Protein AF-A0A8S0RJW2-F1 (afdb_monomer_lite)

Sequence (276 aa):
MPNLAVLDLSNNPLIRSILQNFGSSPALETLNMSYNKLEGPIPDNGILITINPNDLVGNAGLCGGILPPCSQRIIHTARKRKLPINHIVVGFLVRISESNLIDFGGTGIQYKTENRRPHNVVAVKKLRRSETNIETGDDLSAEVELLGKLRHRNIVRLFDYLNNDVMMAYEYMPNENLGAALHGKEAGKRLVDWVSRYNIAFGVEQGLAYLHHDCHPPVIHRDVMSNNILLDSDFEARIADFGLARTMLHKNETVNGGWIIWIHSTGLVSFAPVRL

Organism: NCBI:txid158383

Foldseek 3Di:
DDLAQEEEQAPDQDEEADDLCNQARPSHNYAANEQYQYADEQHCDHCSLVHDVNSHHNHVRYAYRVHHHDDDDDDDDDDDDDDDDQDQFPVFSWGDDPVQWDDQDPQATWGWTATVVPGAIKIKGQGDDDPPDPPPLVLLVQLCVVLVPDDDPQAWHWDGADSVRSMTITHDFPQAFQCCCCPNPCVCPNCVDPVLVVQQVVSVVVQQCCQAPVDVQRKAQLDDDRNQWGAHPVRHTHGHDSSVMDGDPDPPDDDPRGFDFDDDPPRDTDTDDDDD

InterPro domains:
  IPR000719 Protein kinase domain [PF00069] (102-253)
  IPR000719 Protein kinase domain [PS50011] (96-276)
  IPR001611 Leucine-rich repeat [PF00560] (3-23)
  IPR001611 Leucine-rich repeat [PF00560] (28-44)
  IPR011009 Protein kinase-like domain superfamily [SSF56112] (95-254)
  IPR032675 Leucine-rich repeat domain superfamily [G3DSA:3.80.10.10] (1-76)
  IPR051420 Ser/Thr Protein Kinases with Diverse Regulatory Roles [PTHR48005] (2-251)

Radius of gyration: 23.51 Å; chains: 1; bounding box: 43×58×63 Å

Structure (mmCIF, N/CA/C/O backbone):
data_AF-A0A8S0RJW2-F1
#
_entry.id   AF-A0A8S0RJW2-F1
#
loop_
_atom_site.group_PDB
_atom_site.id
_atom_site.type_symbol
_atom_site.label_atom_id
_atom_site.label_alt_id
_atom_site.label_comp_id
_atom_site.label_asym_id
_atom_site.label_entity_id
_atom_site.label_seq_id
_atom_site.pdbx_PDB_ins_code
_atom_site.Cartn_x
_atom_site.Cartn_y
_atom_site.Cartn_z
_atom_site.occupancy
_atom_site.B_iso_or_equiv
_atom_site.auth_seq_id
_atom_site.auth_comp_id
_atom_site.auth_asym_id
_atom_site.auth_atom_id
_atom_site.pdbx_PDB_model_num
ATOM 1 N N . MET A 1 1 ? 20.599 -15.559 -27.049 1.00 44.12 1 MET A N 1
ATOM 2 C CA . MET A 1 1 ? 19.421 -14.814 -27.550 1.00 44.12 1 MET A CA 1
ATOM 3 C C . MET A 1 1 ? 19.792 -14.267 -28.920 1.00 44.12 1 MET A C 1
ATOM 5 O O . MET A 1 1 ? 20.968 -13.966 -29.084 1.00 44.12 1 MET A O 1
ATOM 9 N N . PRO A 1 2 ? 18.888 -14.230 -29.913 1.00 49.69 2 PRO A N 1
ATOM 10 C CA . PRO A 1 2 ? 19.238 -13.723 -31.238 1.00 49.69 2 PRO A CA 1
ATOM 11 C C . PRO A 1 2 ? 19.672 -12.257 -31.117 1.00 49.69 2 PRO A C 1
ATOM 13 O O . PRO A 1 2 ? 19.001 -11.465 -30.459 1.00 49.69 2 PRO A O 1
ATOM 16 N N . ASN A 1 3 ? 20.822 -11.927 -31.702 1.00 63.53 3 ASN A N 1
ATOM 17 C CA . ASN A 1 3 ? 21.353 -10.569 -31.739 1.00 63.53 3 ASN A CA 1
ATOM 18 C C . ASN A 1 3 ? 20.497 -9.751 -32.706 1.00 63.53 3 ASN A C 1
ATOM 20 O O . ASN A 1 3 ? 20.632 -9.884 -33.921 1.00 63.53 3 ASN A O 1
ATOM 24 N N . LEU A 1 4 ? 19.569 -8.963 -32.169 1.00 70.69 4 LEU A N 1
ATOM 25 C CA . LEU A 1 4 ? 18.719 -8.100 -32.975 1.00 70.69 4 LEU A CA 1
ATOM 26 C C . LEU A 1 4 ? 19.480 -6.809 -33.297 1.00 70.69 4 LEU A C 1
ATOM 28 O O . LEU A 1 4 ? 19.667 -5.973 -32.416 1.00 70.69 4 LEU A O 1
ATOM 32 N N . ALA A 1 5 ? 19.915 -6.675 -34.550 1.00 84.00 5 ALA A N 1
ATOM 33 C CA . ALA A 1 5 ? 20.632 -5.496 -35.039 1.00 84.00 5 ALA A CA 1
ATOM 34 C C . ALA A 1 5 ? 19.712 -4.368 -35.518 1.00 84.00 5 ALA A C 1
ATOM 36 O O . ALA A 1 5 ? 20.097 -3.201 -35.508 1.00 84.00 5 ALA A O 1
ATOM 37 N N . VAL A 1 6 ? 18.480 -4.703 -35.898 1.00 87.25 6 VAL A N 1
ATOM 38 C CA . VAL A 1 6 ? 17.502 -3.758 -36.440 1.00 87.25 6 VAL A CA 1
ATOM 39 C C . VAL A 1 6 ? 16.202 -3.892 -35.667 1.00 87.25 6 VAL A C 1
ATOM 41 O O . VAL A 1 6 ? 15.642 -4.987 -35.588 1.00 87.25 6 VAL A O 1
ATOM 44 N N . LEU A 1 7 ? 15.717 -2.783 -35.113 1.00 88.38 7 LEU A N 1
ATOM 45 C CA . LEU A 1 7 ? 14.437 -2.718 -34.419 1.00 88.38 7 LEU A CA 1
ATOM 46 C C . LEU A 1 7 ? 13.613 -1.536 -34.933 1.00 88.38 7 LEU A C 1
ATOM 48 O O . LEU A 1 7 ? 13.895 -0.381 -34.625 1.00 88.38 7 LEU A O 1
ATOM 52 N N . ASP A 1 8 ? 12.566 -1.834 -35.695 1.00 89.94 8 ASP A N 1
ATOM 53 C CA . ASP A 1 8 ? 11.602 -0.839 -36.160 1.00 89.94 8 ASP A CA 1
ATOM 54 C C . ASP A 1 8 ? 10.301 -0.961 -35.357 1.00 89.94 8 ASP A C 1
ATOM 56 O O . ASP A 1 8 ? 9.622 -1.988 -35.381 1.00 89.94 8 ASP A O 1
ATOM 60 N N . LEU A 1 9 ? 9.990 0.093 -34.610 1.00 91.25 9 LEU A N 1
ATOM 61 C CA . LEU A 1 9 ? 8.782 0.277 -33.811 1.00 91.25 9 LEU A CA 1
ATOM 62 C C . LEU A 1 9 ? 7.935 1.441 -34.327 1.00 91.25 9 LEU A C 1
ATOM 64 O O . LEU A 1 9 ? 7.040 1.919 -33.620 1.00 91.25 9 LEU A O 1
ATOM 68 N N . SER A 1 10 ? 8.203 1.925 -35.536 1.00 94.38 10 SER A N 1
ATOM 69 C CA . SER A 1 10 ? 7.470 3.047 -36.102 1.00 94.38 10 SER A CA 1
ATOM 70 C C . SER A 1 10 ? 5.979 2.737 -36.270 1.00 94.38 10 SER A C 1
ATOM 72 O O . SER A 1 10 ? 5.585 1.586 -36.455 1.00 94.38 10 SER A O 1
ATOM 74 N N . ASN A 1 11 ? 5.133 3.769 -36.210 1.00 94.00 11 ASN A N 1
ATOM 75 C CA . ASN A 1 11 ? 3.684 3.667 -36.453 1.00 94.00 11 ASN A CA 1
ATOM 76 C C . ASN A 1 11 ? 2.942 2.708 -35.509 1.00 94.00 11 ASN A C 1
ATOM 78 O O . ASN A 1 11 ? 1.975 2.049 -35.898 1.00 94.00 11 ASN A O 1
ATOM 82 N N . ASN A 1 12 ? 3.375 2.641 -34.254 1.00 88.69 12 ASN A N 1
ATOM 83 C CA . ASN A 1 12 ? 2.706 1.862 -33.223 1.00 88.69 12 ASN A CA 1
ATOM 84 C C . ASN A 1 12 ? 1.967 2.782 -32.228 1.00 88.69 12 ASN A C 1
ATOM 86 O O . ASN A 1 12 ? 2.195 3.991 -32.168 1.00 88.69 12 ASN A O 1
ATOM 90 N N . PRO A 1 13 ? 1.039 2.247 -31.417 1.00 88.88 13 PRO A N 1
ATOM 91 C CA . PRO A 1 13 ? 0.376 3.016 -30.370 1.00 88.88 13 PRO A CA 1
ATOM 92 C C . PRO A 1 13 ? 1.209 3.066 -29.073 1.00 88.88 13 PRO A C 1
ATOM 94 O O . PRO A 1 13 ? 0.631 3.048 -27.985 1.00 88.88 13 PRO A O 1
ATOM 97 N N . LEU A 1 14 ? 2.549 3.089 -29.150 1.00 86.75 14 LEU A N 1
ATOM 98 C CA . LEU A 1 14 ? 3.395 3.099 -27.952 1.00 86.75 14 LEU A CA 1
ATOM 99 C C . LEU A 1 14 ? 3.220 4.418 -27.199 1.00 86.75 14 LEU A C 1
ATOM 101 O O . LEU A 1 14 ? 3.275 5.493 -27.787 1.00 86.75 14 LEU A O 1
ATOM 105 N N . ILE A 1 15 ? 3.003 4.320 -25.893 1.00 84.06 15 ILE A N 1
ATOM 106 C CA . ILE A 1 15 ? 2.729 5.441 -24.988 1.00 84.06 15 ILE A CA 1
ATOM 107 C C . ILE A 1 15 ? 3.781 5.494 -23.879 1.00 84.06 15 ILE A C 1
ATOM 109 O O . ILE A 1 15 ? 4.449 4.495 -23.616 1.00 84.06 15 ILE A O 1
ATOM 113 N N . ARG A 1 16 ? 3.822 6.618 -23.150 1.00 82.88 16 ARG A N 1
ATOM 114 C CA . ARG A 1 16 ? 4.699 6.852 -21.984 1.00 82.88 16 ARG A CA 1
ATOM 115 C C . ARG A 1 16 ? 6.175 7.001 -22.378 1.00 82.88 16 ARG A C 1
ATOM 117 O O . ARG A 1 16 ? 6.504 7.207 -23.540 1.00 82.88 16 ARG A O 1
ATOM 124 N N . SER A 1 17 ? 7.055 6.987 -21.385 1.00 87.69 17 SER A N 1
ATOM 125 C CA . SER A 1 17 ? 8.483 7.230 -21.564 1.00 87.69 17 SER A CA 1
ATOM 126 C C . SER A 1 17 ? 9.231 6.039 -22.139 1.00 87.69 17 SER A C 1
ATOM 128 O O . SER A 1 17 ? 8.925 4.886 -21.833 1.00 87.69 17 SER A O 1
ATOM 130 N N . ILE A 1 18 ? 10.278 6.340 -22.907 1.00 86.31 18 ILE A N 1
ATOM 131 C CA . ILE A 1 18 ? 11.267 5.354 -23.344 1.00 86.31 18 ILE A CA 1
ATOM 132 C C . ILE A 1 18 ? 11.966 4.807 -22.093 1.00 86.31 18 ILE A C 1
ATOM 134 O O . ILE A 1 18 ? 12.442 5.570 -21.252 1.00 86.31 18 ILE A O 1
ATOM 138 N N . LEU A 1 19 ? 11.988 3.482 -21.934 1.00 79.69 19 LEU A N 1
ATOM 139 C CA . LEU A 1 19 ? 12.611 2.849 -20.772 1.00 79.69 19 LEU A CA 1
ATOM 140 C C . LEU A 1 19 ? 14.119 3.091 -20.769 1.00 79.69 19 LEU A C 1
ATOM 142 O O . LEU A 1 19 ? 14.777 2.991 -21.803 1.00 79.69 19 LEU A O 1
ATOM 146 N N . GLN A 1 20 ? 14.672 3.309 -19.577 1.00 76.19 20 GLN A N 1
ATOM 147 C CA . GLN A 1 20 ? 16.074 3.679 -19.403 1.00 76.19 20 GLN A CA 1
ATOM 148 C C . GLN A 1 20 ? 17.054 2.627 -19.930 1.00 76.19 20 GLN A C 1
ATOM 150 O O . GLN A 1 20 ? 18.178 2.983 -20.202 1.00 76.19 20 GLN A O 1
ATOM 155 N N . ASN A 1 21 ? 16.658 1.365 -20.128 1.00 71.94 21 ASN A N 1
ATOM 156 C CA . ASN A 1 21 ? 17.541 0.307 -20.649 1.00 71.94 21 ASN A CA 1
ATOM 157 C C . ASN A 1 21 ? 17.207 -0.132 -22.084 1.00 71.94 21 ASN A C 1
ATOM 159 O O . ASN A 1 21 ? 17.738 -1.128 -22.573 1.00 71.94 21 ASN A O 1
ATOM 163 N N . PHE A 1 22 ? 16.300 0.575 -22.764 1.00 69.38 22 PHE A N 1
ATOM 164 C CA . PHE A 1 22 ? 15.773 0.140 -24.058 1.00 69.38 22 PHE A CA 1
ATOM 165 C C . PHE A 1 22 ? 16.847 0.125 -25.161 1.00 69.38 22 PHE A C 1
ATOM 167 O O . PHE A 1 22 ? 16.847 -0.752 -26.020 1.00 69.38 22 PHE A O 1
ATOM 174 N N . GLY A 1 23 ? 17.796 1.064 -25.108 1.00 64.56 23 GLY A N 1
ATOM 175 C CA . GLY A 1 23 ? 18.889 1.182 -26.075 1.00 64.56 23 GLY A CA 1
ATOM 176 C C . GLY A 1 23 ? 20.167 0.421 -25.712 1.00 64.56 23 GLY A C 1
ATOM 177 O O . GLY A 1 23 ? 21.121 0.472 -26.480 1.00 64.56 23 GLY A O 1
ATOM 178 N N . SER A 1 24 ? 20.227 -0.260 -24.560 1.00 71.50 24 SER A N 1
ATOM 179 C CA . SER A 1 24 ? 21.481 -0.787 -23.989 1.00 71.50 24 SER A CA 1
ATOM 180 C C . SER A 1 24 ? 21.998 -2.076 -24.640 1.00 71.50 24 SER A C 1
ATOM 182 O O . SER A 1 24 ? 23.044 -2.582 -24.235 1.00 71.50 24 SER A O 1
ATOM 184 N N . SER A 1 25 ? 21.280 -2.634 -25.619 1.00 78.00 25 SER A N 1
ATOM 185 C CA . SER A 1 25 ? 21.737 -3.815 -26.355 1.00 78.00 25 SER A CA 1
ATOM 186 C C . SER A 1 25 ? 22.962 -3.463 -27.212 1.00 78.00 25 SER A C 1
ATOM 188 O O . SER A 1 25 ? 22.832 -2.652 -28.127 1.00 78.00 25 SER A O 1
ATOM 190 N N . PRO A 1 26 ? 24.131 -4.097 -26.995 1.00 75.81 26 PRO A N 1
ATOM 191 C CA . PRO A 1 26 ? 25.339 -3.810 -27.770 1.00 75.81 26 PRO A CA 1
ATOM 192 C C . PRO A 1 26 ? 25.254 -4.305 -29.219 1.00 75.81 26 PRO A C 1
ATOM 194 O O . PRO A 1 26 ? 26.092 -3.947 -30.036 1.00 75.81 26 PRO A O 1
ATOM 197 N N . ALA A 1 27 ? 24.268 -5.152 -29.529 1.00 79.62 27 ALA A N 1
ATOM 198 C CA . ALA A 1 27 ? 24.044 -5.669 -30.870 1.00 79.62 27 ALA A CA 1
ATOM 199 C C . ALA A 1 27 ? 23.109 -4.787 -31.708 1.00 79.62 27 ALA A C 1
ATOM 201 O O . ALA A 1 27 ? 22.989 -5.050 -32.896 1.00 79.62 27 ALA A O 1
ATOM 202 N N . LEU A 1 28 ? 22.419 -3.808 -31.106 1.00 82.88 28 LEU A N 1
ATOM 203 C CA . LEU A 1 28 ? 21.405 -3.005 -31.787 1.00 82.88 28 LEU A CA 1
ATOM 204 C C . LEU A 1 28 ? 22.064 -1.843 -32.539 1.00 82.88 28 LEU A C 1
ATOM 206 O O . LEU A 1 28 ? 22.629 -0.943 -31.925 1.00 82.88 28 LEU A O 1
ATOM 210 N N . GLU A 1 29 ? 21.969 -1.868 -33.864 1.00 83.81 29 GLU A N 1
ATOM 211 C CA . GLU A 1 29 ? 22.601 -0.899 -34.766 1.00 83.81 29 GLU A CA 1
ATOM 212 C C . GLU A 1 29 ? 21.613 0.143 -35.293 1.00 83.81 29 GLU A C 1
ATOM 214 O O . GLU A 1 29 ? 22.000 1.274 -35.573 1.00 83.81 29 GLU A O 1
ATOM 219 N N . THR A 1 30 ? 20.334 -0.218 -35.422 1.00 85.06 30 THR A N 1
ATOM 220 C CA . THR A 1 30 ? 19.286 0.689 -35.907 1.00 85.06 30 THR A CA 1
ATOM 221 C C . THR A 1 30 ? 18.026 0.580 -35.060 1.00 85.06 30 THR A C 1
ATOM 223 O O . THR A 1 30 ? 17.592 -0.514 -34.685 1.00 85.06 30 THR A O 1
ATOM 226 N N . LEU A 1 31 ? 17.441 1.738 -34.753 1.00 89.56 31 LEU A N 1
ATOM 227 C CA . LEU A 1 31 ? 16.232 1.866 -33.953 1.00 89.56 31 LEU A CA 1
ATOM 228 C C . LEU A 1 31 ? 15.338 2.955 -34.545 1.00 89.56 31 LEU A C 1
ATOM 230 O O . LEU A 1 31 ? 15.744 4.111 -34.577 1.00 89.56 31 LEU A O 1
ATOM 234 N N . ASN A 1 32 ? 14.116 2.598 -34.939 1.00 92.44 32 ASN A N 1
ATOM 235 C CA . ASN A 1 32 ? 13.097 3.556 -35.369 1.00 92.44 32 ASN A CA 1
ATOM 236 C C . ASN A 1 32 ? 11.902 3.529 -34.405 1.00 92.44 32 ASN A C 1
ATOM 238 O O . ASN A 1 32 ? 11.307 2.480 -34.184 1.00 92.44 32 ASN A O 1
ATOM 242 N N . MET A 1 33 ? 11.550 4.670 -33.815 1.00 93.06 33 MET A N 1
ATOM 243 C CA . MET A 1 33 ? 10.419 4.849 -32.889 1.00 93.06 33 MET A CA 1
ATOM 244 C C . MET A 1 33 ? 9.452 5.947 -33.358 1.00 93.06 33 MET A C 1
ATOM 246 O O . MET A 1 33 ? 8.640 6.462 -32.579 1.00 93.06 33 MET A O 1
ATOM 250 N N . SER A 1 34 ? 9.525 6.328 -34.631 1.00 95.50 34 SER A N 1
ATOM 251 C CA . SER A 1 34 ? 8.729 7.417 -35.186 1.00 95.50 34 SER A CA 1
ATOM 252 C C . SER A 1 34 ? 7.226 7.120 -35.153 1.00 95.50 34 SER A C 1
ATOM 254 O O . SER A 1 34 ? 6.787 5.973 -35.138 1.00 95.50 34 SER A O 1
ATOM 256 N N . TYR A 1 35 ? 6.411 8.170 -35.129 1.00 95.12 35 TYR A N 1
ATOM 257 C CA . TYR A 1 35 ? 4.951 8.107 -35.181 1.00 95.12 35 TYR A CA 1
ATOM 258 C C . TYR A 1 35 ? 4.334 7.208 -34.097 1.00 95.12 35 TYR A C 1
ATOM 260 O O . TYR A 1 35 ? 3.502 6.349 -34.378 1.00 95.12 35 TYR A O 1
ATOM 268 N N . ASN A 1 36 ? 4.745 7.433 -32.847 1.00 92.50 36 ASN A N 1
ATOM 269 C CA . ASN A 1 36 ? 4.151 6.849 -31.644 1.00 92.50 36 ASN A CA 1
ATOM 270 C C . ASN A 1 36 ? 3.534 7.965 -30.759 1.00 92.50 36 ASN A C 1
ATOM 272 O O . ASN A 1 36 ? 3.275 9.074 -31.226 1.00 92.50 36 ASN A O 1
ATOM 276 N N . LYS A 1 37 ? 3.243 7.685 -29.484 1.00 93.62 37 LYS A N 1
ATOM 277 C CA . LYS A 1 37 ? 2.743 8.635 -28.468 1.00 93.62 37 LYS A CA 1
ATOM 278 C C . LYS A 1 37 ? 3.674 8.688 -27.246 1.00 93.62 37 LYS A C 1
ATOM 280 O O . LYS A 1 37 ? 3.214 8.705 -26.103 1.00 93.62 37 LYS A O 1
ATOM 285 N N . LEU A 1 38 ? 4.983 8.635 -27.485 1.00 92.25 38 LEU A N 1
ATOM 286 C CA . LEU A 1 38 ? 5.992 8.621 -26.427 1.00 92.25 38 LEU A CA 1
ATOM 287 C C . LEU A 1 38 ? 6.170 10.018 -25.805 1.00 92.25 38 LEU A C 1
ATOM 289 O O . LEU A 1 38 ? 6.048 11.038 -26.491 1.00 92.25 38 LEU A O 1
ATOM 293 N N . GLU A 1 39 ? 6.463 10.061 -24.503 1.00 89.81 39 GLU A N 1
ATOM 294 C CA . GLU A 1 39 ? 6.571 11.300 -23.714 1.00 89.81 39 GLU A CA 1
ATOM 295 C C . GLU A 1 39 ? 7.739 11.268 -22.714 1.00 89.81 39 GLU A C 1
ATOM 297 O O . GLU A 1 39 ? 8.117 10.207 -22.227 1.00 89.81 39 GLU A O 1
ATOM 302 N N . GLY A 1 40 ? 8.272 12.430 -22.335 1.00 87.06 40 GLY A N 1
ATOM 303 C CA . GLY A 1 40 ? 9.315 12.560 -21.316 1.00 87.06 40 GLY A CA 1
ATOM 304 C C . GLY A 1 40 ? 10.747 12.564 -21.868 1.00 87.06 40 GLY A C 1
ATOM 305 O O . GLY A 1 40 ? 10.952 12.737 -23.070 1.00 87.06 40 GLY A O 1
ATOM 306 N N . PRO A 1 41 ? 11.759 12.448 -20.989 1.00 89.56 41 PRO A N 1
ATOM 307 C CA . PRO A 1 41 ? 13.152 12.565 -21.391 1.00 89.56 41 PRO A CA 1
ATOM 308 C C . PRO A 1 41 ? 13.596 11.385 -22.266 1.00 89.56 41 PRO A C 1
ATOM 310 O O . PRO A 1 41 ? 13.269 10.236 -21.967 1.00 89.56 41 PRO A O 1
ATOM 313 N N . ILE A 1 42 ? 14.389 11.656 -23.305 1.00 90.56 42 ILE A N 1
ATOM 314 C CA . ILE A 1 42 ? 15.117 10.615 -24.042 1.00 90.56 42 ILE A CA 1
ATOM 315 C C . ILE A 1 42 ? 16.262 10.102 -23.152 1.00 90.56 42 ILE A C 1
ATOM 317 O O . ILE A 1 42 ? 17.085 10.916 -22.723 1.00 90.56 42 ILE A O 1
ATOM 321 N N . PRO A 1 43 ? 16.337 8.786 -22.871 1.00 89.12 43 PRO A N 1
ATOM 322 C CA . PRO A 1 43 ? 17.455 8.193 -22.145 1.00 89.12 43 PRO A CA 1
ATOM 323 C C . PRO A 1 43 ? 18.796 8.438 -22.842 1.00 89.12 43 PRO A C 1
ATOM 325 O O . PRO A 1 43 ? 18.906 8.356 -24.063 1.00 89.12 43 PRO A O 1
ATOM 328 N N . ASP A 1 44 ? 19.832 8.690 -22.053 1.00 83.75 44 ASP A N 1
ATOM 329 C CA . ASP A 1 44 ? 21.183 9.034 -22.493 1.00 83.75 44 ASP A CA 1
ATOM 330 C C . ASP A 1 44 ? 22.109 7.812 -22.579 1.00 83.75 44 ASP A C 1
ATOM 332 O O . ASP A 1 44 ? 23.301 7.894 -22.282 1.00 83.75 44 ASP A O 1
ATOM 336 N N . ASN A 1 45 ? 21.580 6.658 -22.995 1.00 80.50 45 ASN A N 1
ATOM 337 C CA . ASN A 1 45 ? 22.347 5.419 -23.040 1.00 80.50 45 ASN A CA 1
ATOM 338 C C . ASN A 1 45 ? 22.140 4.574 -24.308 1.00 80.50 45 ASN A C 1
ATOM 340 O O . ASN A 1 45 ? 21.093 4.580 -24.956 1.00 80.50 45 ASN A O 1
ATOM 344 N N . GLY A 1 46 ? 23.175 3.803 -24.651 1.00 83.31 46 GLY A N 1
ATOM 345 C CA . GLY A 1 46 ? 23.166 2.916 -25.813 1.00 83.31 46 GLY A CA 1
ATOM 346 C C . GLY A 1 46 ? 22.930 3.661 -27.131 1.00 83.31 46 GLY A C 1
ATOM 347 O O . GLY A 1 46 ? 23.426 4.772 -27.310 1.00 83.31 46 GLY A O 1
ATOM 348 N N . ILE A 1 47 ? 22.146 3.073 -28.041 1.00 85.38 47 ILE A N 1
ATOM 349 C CA . ILE A 1 47 ? 21.855 3.681 -29.355 1.00 85.38 47 ILE A CA 1
ATOM 350 C C . ILE A 1 47 ? 21.093 5.017 -29.257 1.00 85.38 47 ILE A C 1
ATOM 352 O O . ILE A 1 47 ? 21.168 5.836 -30.169 1.00 85.38 47 ILE A O 1
ATOM 356 N N . LEU A 1 48 ? 20.400 5.279 -28.140 1.00 87.38 48 LEU A N 1
ATOM 357 C CA . LEU A 1 48 ? 19.611 6.500 -27.933 1.00 87.38 48 LEU A CA 1
ATOM 358 C C . LEU A 1 48 ? 20.480 7.755 -27.749 1.00 87.38 48 LEU A C 1
ATOM 360 O O . LEU A 1 48 ? 19.996 8.860 -27.982 1.00 87.38 48 LEU A O 1
ATOM 364 N N . ILE A 1 49 ? 21.771 7.598 -27.424 1.00 84.19 49 ILE A N 1
ATOM 365 C CA . ILE A 1 49 ? 22.742 8.709 -27.405 1.00 84.19 49 ILE A CA 1
ATOM 366 C C . ILE A 1 49 ? 22.933 9.287 -28.816 1.00 84.19 49 ILE A C 1
ATOM 368 O O . ILE A 1 49 ? 23.114 10.492 -28.979 1.00 84.19 49 ILE A O 1
ATOM 372 N N . THR A 1 50 ? 22.907 8.425 -29.835 1.00 83.94 50 THR A N 1
ATOM 373 C CA . THR A 1 50 ? 23.252 8.753 -31.227 1.00 83.94 50 THR A CA 1
ATOM 374 C C . THR A 1 50 ? 22.091 8.524 -32.195 1.00 83.94 50 THR A C 1
ATOM 376 O O . THR A 1 50 ? 22.313 8.385 -33.397 1.00 83.94 50 THR A O 1
ATOM 379 N N . ILE A 1 51 ? 20.858 8.442 -31.691 1.00 88.25 51 ILE A N 1
ATOM 380 C CA . ILE A 1 51 ? 19.676 8.182 -32.517 1.00 88.25 51 ILE A CA 1
ATOM 381 C C . ILE A 1 51 ? 19.415 9.347 -33.478 1.00 88.25 51 ILE A C 1
ATOM 383 O O . ILE A 1 51 ? 19.577 10.519 -33.127 1.00 88.25 51 ILE A O 1
ATOM 387 N N . ASN A 1 52 ? 19.000 9.033 -34.705 1.00 90.00 52 ASN A N 1
ATOM 388 C CA . ASN A 1 52 ? 18.634 10.055 -35.675 1.00 90.00 52 ASN A CA 1
ATOM 389 C C . ASN A 1 52 ? 17.332 10.747 -35.220 1.00 90.00 52 ASN A C 1
ATOM 391 O O . ASN A 1 52 ? 16.357 10.058 -34.926 1.00 90.00 52 ASN A O 1
ATOM 395 N N . PRO A 1 53 ? 17.246 12.089 -35.199 1.00 89.31 53 PRO A N 1
ATOM 396 C CA . PRO A 1 53 ? 16.010 12.790 -34.837 1.00 89.31 53 PRO A CA 1
ATOM 397 C C . PRO A 1 53 ? 14.778 12.366 -35.652 1.00 89.31 53 PRO A C 1
ATOM 399 O O . PRO A 1 53 ? 13.662 12.370 -35.131 1.00 89.31 53 PRO A O 1
ATOM 402 N N . ASN A 1 54 ? 14.969 11.964 -36.914 1.00 90.44 54 ASN A N 1
ATOM 403 C CA . ASN A 1 54 ? 13.883 11.469 -37.762 1.00 90.44 54 ASN A CA 1
ATOM 404 C C . ASN A 1 54 ? 13.283 10.151 -37.245 1.00 90.44 54 ASN A C 1
ATOM 406 O O . ASN A 1 54 ? 12.097 9.916 -37.446 1.00 90.44 54 ASN A O 1
ATOM 410 N N . ASP A 1 55 ? 14.050 9.342 -36.513 1.00 93.00 55 ASP A N 1
ATOM 411 C CA . ASP A 1 55 ? 13.585 8.093 -35.897 1.00 93.00 55 ASP A CA 1
ATOM 412 C C . ASP A 1 55 ? 12.737 8.331 -34.636 1.00 93.00 55 ASP A C 1
ATOM 414 O O . ASP A 1 55 ? 12.206 7.390 -34.052 1.00 93.00 55 ASP A O 1
ATOM 418 N N . LEU A 1 56 ? 12.573 9.588 -34.210 1.00 92.75 56 LEU A N 1
ATOM 419 C CA . LEU A 1 56 ? 11.748 9.990 -33.065 1.00 92.75 56 LEU A CA 1
ATOM 420 C C . LEU A 1 56 ? 10.582 10.906 -33.458 1.00 92.75 56 LEU A C 1
ATOM 422 O O . LEU A 1 56 ? 9.758 11.254 -32.605 1.00 92.75 56 LEU A O 1
ATOM 426 N N . VAL A 1 57 ? 10.485 11.290 -34.736 1.00 91.94 57 VAL A N 1
ATOM 427 C CA . VAL A 1 57 ? 9.459 12.219 -35.230 1.00 91.94 57 VAL A CA 1
ATOM 428 C C . VAL A 1 57 ? 8.052 11.699 -34.931 1.00 91.94 57 VAL A C 1
ATOM 430 O O . VAL A 1 57 ? 7.822 10.498 -34.891 1.00 91.94 57 VAL A O 1
ATOM 433 N N . GLY A 1 58 ? 7.091 12.592 -34.699 1.00 87.38 58 GLY A N 1
ATOM 434 C CA . GLY A 1 58 ? 5.711 12.209 -34.377 1.00 87.38 58 GLY A CA 1
ATOM 435 C C . GLY A 1 58 ? 5.447 11.920 -32.893 1.00 87.38 58 GLY A C 1
ATOM 436 O O . GLY A 1 58 ? 4.296 11.699 -32.539 1.00 87.38 58 GLY A O 1
ATOM 437 N N . ASN A 1 59 ? 6.459 12.004 -32.020 1.00 89.25 59 ASN A N 1
ATOM 438 C CA . ASN A 1 59 ? 6.321 11.874 -30.564 1.00 89.25 59 ASN A CA 1
ATOM 439 C C . ASN A 1 59 ? 6.406 13.244 -29.862 1.00 89.25 59 ASN A C 1
ATOM 441 O O . ASN A 1 59 ? 7.466 13.655 -29.393 1.00 89.25 59 ASN A O 1
ATOM 445 N N . ALA A 1 60 ? 5.290 13.976 -29.801 1.00 85.69 60 ALA A N 1
ATOM 446 C CA . ALA A 1 60 ? 5.271 15.376 -29.353 1.00 85.69 60 ALA A CA 1
ATOM 447 C C . ALA A 1 60 ? 5.678 15.608 -27.882 1.00 85.69 60 ALA A C 1
ATOM 449 O O . ALA A 1 60 ? 6.032 16.729 -27.524 1.00 85.69 60 ALA A O 1
ATOM 450 N N . GLY A 1 61 ? 5.605 14.583 -27.028 1.00 85.44 61 GLY A N 1
ATOM 451 C CA . GLY A 1 61 ? 5.929 14.703 -25.608 1.00 85.44 61 GLY A CA 1
ATOM 452 C C . GLY A 1 61 ? 7.393 14.440 -25.260 1.00 85.44 61 GLY A C 1
ATOM 453 O O . GLY A 1 61 ? 7.739 14.558 -24.085 1.00 85.44 61 GLY A O 1
ATOM 454 N N . LEU A 1 62 ? 8.240 14.043 -26.218 1.00 92.38 62 LEU A N 1
ATOM 455 C CA . LEU A 1 62 ? 9.653 13.762 -25.951 1.00 92.38 62 LEU A CA 1
ATOM 456 C C . LEU A 1 62 ? 10.473 15.053 -25.792 1.00 92.38 62 LEU A C 1
ATOM 458 O O . LEU A 1 62 ? 10.294 16.023 -26.529 1.00 92.38 62 LEU A O 1
ATOM 462 N N . CYS A 1 63 ? 11.402 15.052 -24.839 1.00 90.81 63 CYS A N 1
ATOM 463 C CA . CYS A 1 63 ? 12.341 16.146 -24.577 1.00 90.81 63 CYS A CA 1
ATOM 464 C C . CYS A 1 63 ? 13.713 15.598 -24.144 1.00 90.81 63 CYS A C 1
ATOM 466 O O . CYS A 1 63 ? 13.856 14.412 -23.870 1.00 90.81 63 CYS A O 1
ATOM 468 N N . GLY A 1 64 ? 14.742 16.441 -24.066 1.00 86.12 64 GLY A N 1
ATOM 469 C CA . GLY A 1 64 ? 16.093 16.038 -23.649 1.00 86.12 64 GLY A CA 1
ATOM 470 C C . GLY A 1 64 ? 16.867 15.222 -24.695 1.00 86.12 64 GLY A C 1
ATOM 471 O O . GLY A 1 64 ? 16.350 14.894 -25.760 1.00 86.12 64 GLY A O 1
ATOM 472 N N . GLY A 1 65 ? 18.137 14.921 -24.411 1.00 83.31 65 GLY A N 1
ATOM 473 C CA . GLY A 1 65 ? 19.032 14.257 -25.366 1.00 83.31 65 GLY A CA 1
ATOM 474 C C . GLY A 1 65 ? 19.267 15.106 -26.621 1.00 83.31 65 GLY A C 1
ATOM 475 O O . GLY A 1 65 ? 19.740 16.237 -26.525 1.00 83.31 65 GLY A O 1
ATOM 476 N N . ILE A 1 66 ? 18.915 14.562 -27.790 1.00 83.50 66 ILE A N 1
ATOM 477 C CA . ILE A 1 66 ? 18.994 15.252 -29.091 1.00 83.50 66 ILE A CA 1
ATOM 478 C C . ILE A 1 66 ? 17.817 16.225 -29.340 1.00 83.50 66 ILE A C 1
ATOM 480 O O . ILE A 1 66 ? 17.838 16.993 -30.301 1.00 83.50 66 ILE A O 1
ATOM 484 N N . LEU A 1 67 ? 16.788 16.209 -28.481 1.00 85.69 67 LEU A N 1
ATOM 485 C CA . LEU A 1 67 ? 15.626 17.106 -28.520 1.00 85.69 67 LEU A CA 1
ATOM 486 C C . LEU A 1 67 ? 15.770 18.283 -27.531 1.00 85.69 67 LEU A C 1
ATOM 488 O O . LEU A 1 67 ? 16.649 18.266 -26.666 1.00 85.69 67 LEU A O 1
ATOM 492 N N . PRO A 1 68 ? 14.904 19.319 -27.612 1.00 83.56 68 PRO A N 1
ATOM 493 C CA . PRO A 1 68 ? 14.946 20.456 -26.696 1.00 83.56 68 PRO A CA 1
ATOM 494 C C . PRO A 1 68 ? 14.905 20.046 -25.213 1.00 83.56 68 PRO A C 1
ATOM 496 O O . PRO A 1 68 ? 14.210 19.091 -24.857 1.00 83.56 68 PRO A O 1
ATOM 499 N N . PRO A 1 69 ? 15.611 20.769 -24.325 1.00 84.69 69 PRO A N 1
ATOM 500 C CA . PRO A 1 69 ? 15.710 20.413 -22.915 1.00 84.69 69 PRO A CA 1
ATOM 501 C C . PRO A 1 69 ? 14.350 20.479 -22.212 1.00 84.69 69 PRO A C 1
ATOM 503 O O . PRO A 1 69 ? 13.552 21.392 -22.429 1.00 84.69 69 PRO A O 1
ATOM 506 N N . CYS A 1 70 ? 14.103 19.519 -21.322 1.00 82.31 70 CYS A N 1
ATOM 507 C CA . CYS A 1 70 ? 12.902 19.505 -20.494 1.00 82.31 70 CYS A CA 1
ATOM 508 C C . CYS A 1 70 ? 12.916 20.711 -19.526 1.00 82.31 70 CYS A C 1
ATOM 510 O O . CYS A 1 70 ? 13.945 21.016 -18.922 1.00 82.31 70 CYS A O 1
ATOM 512 N N . SER A 1 71 ? 11.791 21.417 -19.360 1.00 79.38 71 SER A N 1
ATOM 513 C CA . SER A 1 71 ? 11.736 22.627 -18.518 1.00 79.38 71 SER A CA 1
ATOM 514 C C . SER A 1 71 ? 12.021 22.333 -17.037 1.00 79.38 71 SER A C 1
ATOM 516 O O . SER A 1 71 ? 11.282 21.592 -16.393 1.00 79.38 71 SER A O 1
ATOM 518 N N . GLN A 1 72 ? 13.058 22.968 -16.476 1.00 60.91 72 GLN A N 1
ATOM 519 C CA . GLN A 1 72 ? 13.410 22.911 -15.051 1.00 60.91 72 GLN A CA 1
ATOM 520 C C . GLN A 1 72 ? 12.881 24.146 -14.300 1.00 60.91 72 GLN A C 1
ATOM 522 O O . GLN A 1 72 ? 13.034 25.276 -14.763 1.00 60.91 72 GLN A O 1
ATOM 527 N N . ARG A 1 73 ? 12.292 23.960 -13.110 1.00 45.94 73 ARG A N 1
ATOM 528 C CA . ARG A 1 73 ? 11.937 25.057 -12.188 1.00 45.94 73 ARG A CA 1
ATOM 529 C C . ARG A 1 73 ? 13.013 25.223 -11.102 1.00 45.94 73 ARG A C 1
ATOM 531 O O . ARG A 1 73 ? 13.379 24.262 -10.439 1.00 45.94 73 ARG A O 1
ATOM 538 N N . ILE A 1 74 ? 13.491 26.461 -10.947 1.00 37.78 74 ILE A N 1
ATOM 539 C CA . ILE A 1 74 ? 14.642 26.908 -10.135 1.00 37.78 74 ILE A CA 1
ATOM 540 C C . ILE A 1 74 ? 14.314 26.958 -8.624 1.00 37.78 74 ILE A C 1
ATOM 542 O O . ILE A 1 74 ? 13.239 27.418 -8.241 1.00 37.78 74 ILE A O 1
ATOM 546 N N . ILE A 1 75 ? 15.261 26.550 -7.764 1.00 34.22 75 ILE A N 1
ATOM 547 C CA . ILE A 1 75 ? 15.193 26.591 -6.286 1.00 34.22 75 ILE A CA 1
ATOM 548 C C . ILE A 1 75 ? 16.086 27.728 -5.750 1.00 34.22 75 ILE A C 1
ATOM 550 O O . ILE A 1 75 ? 17.281 27.750 -6.031 1.00 34.22 75 ILE A O 1
ATOM 554 N N . HIS A 1 76 ? 15.540 28.631 -4.925 1.00 35.38 76 HIS A N 1
ATOM 555 C CA . HIS A 1 76 ? 16.311 29.587 -4.111 1.00 35.38 76 HIS A CA 1
ATOM 556 C C . HIS A 1 76 ? 16.337 29.160 -2.632 1.00 35.38 76 HIS A C 1
ATOM 558 O O . HIS A 1 76 ? 15.309 28.841 -2.039 1.00 35.38 76 HIS A O 1
ATOM 564 N N . THR A 1 77 ? 17.524 29.197 -2.026 1.00 41.62 77 THR A N 1
ATOM 565 C CA . THR A 1 77 ? 17.815 28.890 -0.614 1.00 41.62 77 THR A CA 1
ATOM 566 C C . THR A 1 77 ? 17.559 30.084 0.322 1.00 41.62 77 THR A C 1
ATOM 568 O O . THR A 1 77 ? 18.047 31.177 0.036 1.00 41.62 77 THR A O 1
ATOM 571 N N . ALA A 1 78 ? 16.920 29.887 1.489 1.00 31.12 78 ALA A N 1
ATOM 572 C CA . ALA A 1 78 ? 16.947 30.853 2.604 1.00 31.12 78 ALA A CA 1
ATOM 573 C C . ALA A 1 78 ? 16.806 30.198 4.001 1.00 31.12 78 ALA A C 1
ATOM 575 O O . ALA A 1 78 ? 16.150 29.175 4.176 1.00 31.12 78 ALA A O 1
ATOM 576 N N . ARG A 1 79 ? 17.477 30.811 4.990 1.00 33.44 79 ARG A N 1
ATOM 577 C CA . ARG A 1 79 ? 17.761 30.359 6.370 1.00 33.44 79 ARG A CA 1
ATOM 578 C C . ARG A 1 79 ? 16.556 30.273 7.330 1.00 33.44 79 ARG A C 1
ATOM 580 O O . ARG A 1 79 ? 15.574 30.995 7.213 1.00 33.44 79 ARG A O 1
ATOM 587 N N . LYS A 1 80 ? 16.757 29.441 8.366 1.00 43.94 80 LYS A N 1
ATOM 588 C CA . LYS A 1 80 ? 15.891 29.095 9.514 1.00 43.94 80 LYS A CA 1
ATOM 589 C C . LYS A 1 80 ? 15.331 30.292 10.313 1.00 43.94 80 LYS A C 1
ATOM 5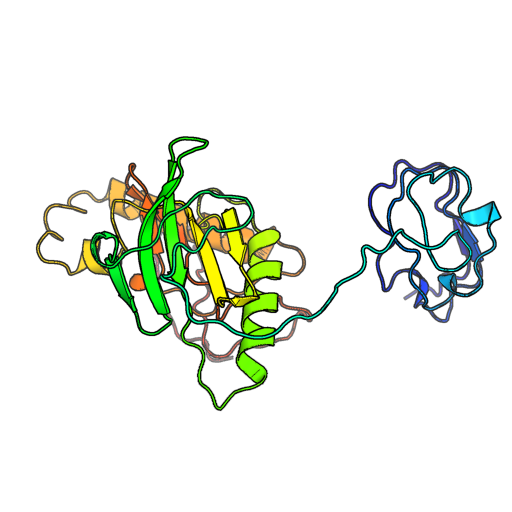91 O O . LYS A 1 80 ? 16.092 31.108 10.829 1.00 43.94 80 LYS A O 1
ATOM 596 N N . ARG A 1 81 ? 14.020 30.252 10.591 1.00 31.38 81 ARG A N 1
ATOM 597 C CA . ARG A 1 81 ? 13.371 30.769 11.815 1.00 31.38 81 ARG A CA 1
ATOM 598 C C . ARG A 1 81 ? 12.438 29.684 12.370 1.00 31.38 81 ARG A C 1
ATOM 600 O O . ARG A 1 81 ? 11.660 29.116 11.611 1.00 31.38 81 ARG A O 1
ATOM 607 N N . LYS A 1 82 ? 12.523 29.389 13.676 1.00 42.00 82 LYS A N 1
ATOM 608 C CA . LYS A 1 82 ? 11.527 28.568 14.389 1.00 42.00 82 LYS A CA 1
ATOM 609 C C . LYS A 1 82 ? 10.226 29.374 14.467 1.00 42.00 82 LYS A C 1
ATOM 611 O O . LYS A 1 82 ? 10.194 30.421 15.105 1.00 42.00 82 LYS A O 1
ATOM 616 N N . LEU A 1 83 ? 9.192 28.885 13.795 1.00 32.69 83 LEU A N 1
ATOM 617 C CA . LEU A 1 83 ? 7.817 29.385 13.820 1.00 32.69 83 LEU A CA 1
ATOM 618 C C . LEU A 1 83 ? 6.910 28.256 14.335 1.00 32.69 83 LEU A C 1
ATOM 620 O O . LEU A 1 83 ? 7.267 27.087 14.161 1.00 32.69 83 LEU A O 1
ATOM 624 N N . PRO A 1 84 ? 5.772 28.573 14.981 1.00 37.12 84 PRO A N 1
ATOM 625 C CA . PRO A 1 84 ? 4.843 27.566 15.467 1.00 37.12 84 PRO A CA 1
ATOM 626 C C . PRO A 1 84 ? 4.354 26.757 14.271 1.00 37.12 84 PRO A C 1
ATOM 628 O O . PRO A 1 84 ? 3.872 27.291 13.271 1.00 37.12 84 PRO A O 1
ATOM 631 N N . ILE A 1 85 ? 4.580 25.458 14.362 1.00 42.47 85 ILE A N 1
ATOM 632 C CA . ILE A 1 85 ? 4.478 24.539 13.249 1.00 42.47 85 ILE A CA 1
ATOM 633 C C . ILE A 1 85 ? 2.995 24.285 12.941 1.00 42.47 85 ILE A C 1
ATOM 635 O O . ILE A 1 85 ? 2.346 23.443 13.549 1.00 42.47 85 ILE A O 1
ATOM 639 N N . ASN A 1 86 ? 2.451 25.026 11.978 1.00 44.28 86 ASN A N 1
ATOM 640 C CA . ASN A 1 86 ? 1.321 24.566 11.179 1.00 44.28 86 ASN A CA 1
ATOM 641 C C . ASN A 1 86 ? 1.920 23.954 9.906 1.00 44.28 86 ASN A C 1
ATOM 643 O O . ASN A 1 86 ? 2.049 24.648 8.900 1.00 44.28 86 ASN A O 1
ATOM 647 N N . HIS A 1 87 ? 2.366 22.694 9.965 1.00 50.28 87 HIS A N 1
ATOM 648 C CA . HIS A 1 87 ? 2.793 21.995 8.749 1.00 50.28 87 HIS A CA 1
ATOM 649 C C . HIS A 1 87 ? 1.573 21.779 7.854 1.00 50.28 87 HIS A C 1
ATOM 651 O O . HIS A 1 87 ? 0.533 21.331 8.326 1.00 50.28 87 HIS A O 1
ATOM 657 N N . ILE A 1 88 ? 1.720 22.124 6.580 1.00 48.56 88 ILE A N 1
ATOM 658 C CA . ILE A 1 88 ? 0.762 21.875 5.506 1.00 48.56 88 ILE A CA 1
ATOM 659 C C . ILE A 1 88 ? 1.448 20.871 4.578 1.00 48.56 88 ILE A C 1
ATOM 661 O O . ILE A 1 88 ? 2.561 21.132 4.122 1.00 48.56 88 ILE A O 1
ATOM 665 N N . VAL A 1 89 ? 0.815 19.727 4.324 1.00 54.69 89 VAL A N 1
ATOM 666 C CA . VAL A 1 89 ? 1.287 18.760 3.322 1.00 54.69 89 VAL A CA 1
ATOM 667 C C . VAL A 1 89 ? 0.881 19.310 1.947 1.00 54.69 89 VAL A C 1
ATOM 669 O O . VAL A 1 89 ? -0.215 19.840 1.795 1.00 54.69 89 VAL A O 1
ATOM 672 N N . VAL A 1 90 ? 1.783 19.312 0.963 1.00 49.28 90 VAL A N 1
ATOM 673 C CA . VAL A 1 90 ? 1.712 20.226 -0.202 1.00 49.28 90 VAL A CA 1
ATOM 674 C C . VAL A 1 90 ? 0.502 19.985 -1.135 1.00 49.28 90 VAL A C 1
ATOM 676 O O . VAL A 1 90 ? 0.135 20.897 -1.873 1.00 49.28 90 VAL A O 1
ATOM 679 N N . GLY A 1 91 ? -0.214 18.861 -1.035 1.00 50.91 91 GLY A N 1
ATOM 680 C CA . GLY A 1 91 ? -1.531 18.633 -1.653 1.00 50.91 91 GLY A CA 1
ATOM 681 C C . GLY A 1 91 ? -2.724 18.557 -0.683 1.00 50.91 91 GLY A C 1
ATOM 682 O O . GLY A 1 91 ? -3.870 18.540 -1.129 1.00 50.91 91 GLY A O 1
ATOM 683 N N . PHE A 1 92 ? -2.488 18.547 0.633 1.00 52.69 92 PHE A N 1
ATOM 684 C CA . PHE A 1 92 ? -3.486 18.329 1.686 1.00 52.69 92 PHE A CA 1
ATOM 685 C C . PHE A 1 92 ? -3.352 19.391 2.796 1.00 52.69 92 PHE A C 1
ATOM 687 O O . PHE A 1 92 ? -2.368 19.426 3.538 1.00 52.69 92 PHE A O 1
ATOM 694 N N . LEU A 1 93 ? -4.370 20.249 2.966 1.00 55.12 93 LEU A N 1
ATOM 695 C CA . LEU A 1 93 ? -4.421 21.257 4.042 1.00 55.12 93 LEU A CA 1
ATOM 696 C C . LEU A 1 93 ? -4.732 20.588 5.386 1.00 55.12 93 LEU A C 1
ATOM 698 O O . LEU A 1 93 ? -5.834 20.697 5.926 1.00 55.12 93 LEU A O 1
ATOM 702 N N . VAL A 1 94 ? -3.743 19.879 5.908 1.00 57.50 94 VAL A N 1
ATOM 703 C CA . VAL A 1 94 ? -3.858 19.002 7.062 1.00 57.50 94 VAL A CA 1
ATOM 704 C C . VAL A 1 94 ? -3.089 19.609 8.227 1.00 57.50 94 VAL A C 1
ATOM 706 O O . VAL A 1 94 ? -1.871 19.733 8.182 1.00 57.50 94 VAL A O 1
ATOM 709 N N . ARG A 1 95 ? -3.808 20.017 9.278 1.00 61.84 95 ARG A N 1
ATOM 710 C CA . ARG A 1 95 ? -3.203 20.576 10.493 1.00 61.84 95 ARG A CA 1
ATOM 711 C C . ARG A 1 95 ? -2.816 19.439 11.437 1.00 61.84 95 ARG A C 1
ATOM 713 O O . ARG A 1 95 ? -3.654 18.607 11.791 1.00 61.84 95 ARG A O 1
ATOM 720 N N . ILE A 1 96 ? -1.557 19.426 11.858 1.00 64.31 96 ILE A N 1
ATOM 721 C CA . ILE A 1 96 ? -1.018 18.452 12.812 1.00 64.31 96 ILE A CA 1
ATOM 722 C C . ILE A 1 96 ? -0.813 19.148 14.156 1.00 64.31 96 ILE A C 1
ATOM 724 O O . ILE A 1 96 ? -0.214 20.220 14.221 1.00 64.31 96 ILE A O 1
ATOM 728 N N . SER A 1 97 ? -1.328 18.544 15.221 1.00 59.38 97 SER A N 1
ATOM 729 C CA . SER A 1 97 ? -1.227 19.012 16.607 1.00 59.38 97 SER A CA 1
ATOM 730 C C . SER A 1 97 ? -1.226 17.817 17.560 1.00 59.38 97 SER A C 1
ATOM 732 O O . SER A 1 97 ? -1.607 16.715 17.170 1.00 59.38 97 SER A O 1
ATOM 734 N N . GLU A 1 98 ? -0.831 18.020 18.819 1.00 59.44 98 GLU A N 1
ATOM 735 C CA . GLU A 1 98 ? -0.853 16.961 19.845 1.00 59.44 98 GLU A CA 1
ATOM 736 C C . GLU A 1 98 ? -2.253 16.378 20.071 1.00 59.44 98 GLU A C 1
ATOM 738 O O . GLU A 1 98 ? -2.392 15.182 20.290 1.00 59.44 98 GLU A O 1
ATOM 743 N N . SER A 1 99 ? -3.303 17.191 19.914 1.00 58.28 99 SER A N 1
ATOM 744 C CA . SER A 1 99 ? -4.706 16.748 19.985 1.00 58.28 99 SER A CA 1
ATOM 745 C C . SER A 1 99 ? -5.081 15.679 18.955 1.00 58.28 99 SER A C 1
ATOM 747 O O . SER A 1 99 ? -6.106 15.022 19.094 1.00 58.28 99 SER A O 1
ATOM 749 N N . ASN A 1 100 ? -4.280 15.556 17.898 1.00 63.78 100 ASN A N 1
ATOM 750 C CA . ASN A 1 100 ? -4.517 14.687 16.756 1.00 63.78 100 ASN A CA 1
ATOM 751 C C . ASN A 1 100 ? -3.616 13.446 16.803 1.00 63.78 100 ASN A C 1
ATOM 753 O O . ASN A 1 100 ? -3.587 12.683 15.845 1.00 63.78 100 ASN A O 1
ATOM 757 N N . LEU A 1 101 ? -2.838 13.256 17.869 1.00 66.19 101 LEU A N 1
ATOM 758 C CA . LEU A 1 101 ? -1.929 12.128 18.021 1.00 66.19 101 LEU A CA 1
ATOM 759 C C . LEU A 1 101 ? -2.711 10.812 18.188 1.00 66.19 101 LEU A C 1
ATOM 761 O O . LEU A 1 101 ? -3.581 10.712 19.047 1.00 66.19 101 LEU A O 1
ATOM 765 N N . ILE A 1 102 ? -2.374 9.809 17.376 1.00 69.00 102 ILE A N 1
ATOM 766 C CA . ILE A 1 102 ? -2.885 8.437 17.500 1.00 69.00 102 ILE A CA 1
ATOM 767 C C . ILE A 1 102 ? -1.917 7.612 18.346 1.00 69.00 102 ILE A C 1
ATOM 769 O O . ILE A 1 102 ? -2.336 6.986 19.313 1.00 69.00 102 ILE A O 1
ATOM 773 N N . ASP A 1 103 ? -0.634 7.598 17.963 1.00 65.31 103 ASP A N 1
ATOM 774 C CA . ASP A 1 103 ? 0.350 6.683 18.541 1.00 65.31 103 ASP A CA 1
ATOM 775 C C . ASP A 1 103 ? 1.808 7.142 18.331 1.00 65.31 103 ASP A C 1
ATOM 777 O O . ASP A 1 103 ? 2.135 7.879 17.391 1.00 65.31 103 ASP A O 1
ATOM 781 N N . PHE A 1 104 ? 2.692 6.650 19.201 1.00 56.50 104 PHE A N 1
ATOM 782 C CA . PHE A 1 104 ? 4.147 6.714 19.092 1.00 56.50 104 PHE A CA 1
ATOM 783 C C . PHE A 1 104 ? 4.695 5.340 18.673 1.00 56.50 104 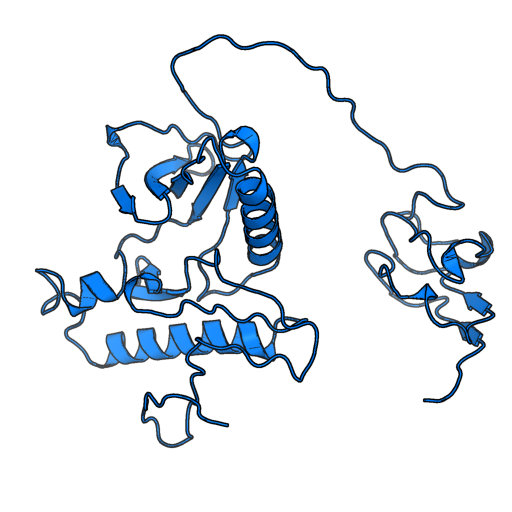PHE A C 1
ATOM 785 O O . PHE A 1 104 ? 5.268 4.611 19.481 1.00 56.50 104 PHE A O 1
ATOM 792 N N . GLY A 1 105 ? 4.552 4.992 17.397 1.00 56.44 105 GLY A N 1
ATOM 793 C CA . GLY A 1 105 ? 5.081 3.738 16.864 1.00 56.44 105 GLY A CA 1
ATOM 794 C C . GLY A 1 105 ? 6.617 3.684 16.824 1.00 56.44 105 GLY A C 1
ATOM 795 O O . GLY A 1 105 ? 7.321 4.698 16.928 1.00 56.44 105 GLY A O 1
ATOM 796 N N . GLY A 1 106 ? 7.157 2.478 16.613 1.00 54.62 106 GLY A N 1
ATOM 797 C CA . GLY A 1 106 ? 8.598 2.252 16.422 1.00 54.62 106 GLY A CA 1
ATOM 798 C C . GLY A 1 106 ? 9.167 2.971 15.190 1.00 54.62 106 GLY A C 1
ATOM 799 O O . GLY A 1 106 ? 10.281 3.485 15.236 1.00 54.62 106 GLY A O 1
ATOM 800 N N . THR A 1 107 ? 8.367 3.093 14.127 1.00 57.44 107 THR A N 1
ATOM 801 C CA . THR A 1 107 ? 8.748 3.714 12.846 1.00 57.44 107 THR A CA 1
ATOM 802 C C . THR A 1 107 ? 8.461 5.220 12.775 1.00 57.44 107 THR A C 1
ATOM 804 O O . THR A 1 107 ? 8.927 5.895 11.859 1.00 57.44 107 THR A O 1
ATOM 807 N N . GLY A 1 108 ? 7.728 5.798 13.735 1.00 62.94 108 GLY A N 1
ATOM 808 C CA . GLY A 1 108 ? 7.386 7.221 13.708 1.00 62.94 108 GLY A CA 1
ATOM 809 C C . GLY A 1 108 ? 6.177 7.602 14.557 1.00 62.94 108 GLY A C 1
ATOM 810 O O . GLY A 1 108 ? 5.569 6.770 15.225 1.00 62.94 108 GLY A O 1
ATOM 811 N N . ILE A 1 109 ? 5.833 8.888 14.521 1.00 66.19 109 ILE A N 1
ATOM 812 C CA . ILE A 1 109 ? 4.670 9.452 15.215 1.00 66.19 109 ILE A CA 1
ATOM 813 C C . ILE A 1 109 ? 3.485 9.477 14.250 1.00 66.19 109 ILE A C 1
ATOM 815 O O . ILE A 1 109 ? 3.628 9.967 13.128 1.00 66.19 109 ILE A O 1
ATOM 819 N N . GLN A 1 110 ? 2.328 8.975 14.680 1.00 72.81 110 GLN A N 1
ATOM 820 C CA . GLN A 1 110 ? 1.123 8.912 13.854 1.00 72.81 110 GLN A CA 1
ATOM 821 C C . GLN A 1 110 ? 0.050 9.885 14.335 1.00 72.81 110 GLN A C 1
ATOM 823 O O . GLN A 1 110 ? -0.251 9.950 15.525 1.00 72.81 110 GLN A O 1
ATOM 828 N N . TYR A 1 111 ? -0.566 10.606 13.401 1.00 75.56 111 TYR A N 1
ATOM 829 C CA . TYR A 1 111 ? -1.622 11.578 13.673 1.00 75.56 111 TYR A CA 1
ATOM 830 C C . TYR A 1 111 ? -2.880 11.283 12.850 1.00 75.56 111 TYR A C 1
ATOM 832 O O . TYR A 1 111 ? -2.784 10.967 11.669 1.00 75.56 111 TYR A O 1
ATOM 840 N N . LYS A 1 112 ? -4.063 11.450 13.443 1.00 81.38 112 LYS A N 1
ATOM 841 C CA . LYS A 1 112 ? -5.369 11.433 12.779 1.00 81.38 112 LYS A CA 1
ATOM 842 C C . LYS A 1 112 ? -5.787 12.861 12.521 1.00 81.38 112 LYS A C 1
ATOM 844 O O . LYS A 1 112 ? -5.874 13.658 13.448 1.00 81.38 112 LYS A O 1
ATOM 849 N N . THR A 1 113 ? -6.099 13.196 11.285 1.00 73.31 113 THR A N 1
ATOM 850 C CA . THR A 1 113 ? -6.393 14.586 10.950 1.00 73.31 113 THR A CA 1
ATOM 851 C C . THR A 1 113 ? -7.344 14.670 9.776 1.00 73.31 113 THR A C 1
ATOM 853 O O . THR A 1 113 ? -7.437 13.757 8.965 1.00 73.31 113 THR A O 1
ATOM 856 N N . GLU A 1 114 ? -8.123 15.739 9.734 1.00 70.88 114 GLU A N 1
ATOM 857 C CA . GLU A 1 114 ? -9.107 15.970 8.691 1.00 70.88 114 GLU A CA 1
ATOM 858 C C . GLU A 1 114 ? -8.501 16.905 7.649 1.00 70.88 114 GLU A C 1
ATOM 860 O O . GLU A 1 114 ? -8.066 18.022 7.951 1.00 70.88 114 GLU A O 1
ATOM 865 N N . ASN A 1 115 ? -8.470 16.450 6.405 1.00 63.59 115 ASN A N 1
ATOM 866 C CA . ASN A 1 115 ? -8.228 17.325 5.283 1.00 63.59 115 ASN A CA 1
ATOM 867 C C . ASN A 1 115 ? -9.457 18.202 5.072 1.00 63.59 115 ASN A C 1
ATOM 869 O O . ASN A 1 115 ? -10.584 17.720 5.047 1.00 63.59 115 ASN A O 1
ATOM 873 N N . ARG A 1 116 ? -9.248 19.502 4.884 1.00 62.19 116 ARG A N 1
ATOM 874 C CA . ARG A 1 116 ? -10.360 20.427 4.647 1.00 62.19 116 ARG A CA 1
ATOM 875 C C . ARG A 1 116 ? -10.892 20.363 3.216 1.00 62.19 116 ARG A C 1
ATOM 877 O O . ARG A 1 116 ? -11.991 20.858 2.980 1.00 62.19 116 ARG A O 1
ATOM 884 N N . ARG A 1 117 ? -10.117 19.848 2.248 1.00 57.66 117 ARG A N 1
ATOM 885 C CA . ARG A 1 117 ? -10.491 19.820 0.819 1.00 57.66 117 ARG A CA 1
ATOM 886 C C . ARG A 1 117 ? -9.846 18.642 0.068 1.00 57.66 117 ARG A C 1
ATOM 888 O O . ARG A 1 117 ? -8.663 18.738 -0.259 1.00 57.66 117 ARG A O 1
ATOM 895 N N . PRO A 1 118 ? -10.598 17.580 -0.279 1.00 58.84 118 PRO A N 1
ATOM 896 C CA . PRO A 1 118 ? -11.959 17.260 0.181 1.00 58.84 118 PRO A CA 1
ATOM 897 C C . PRO A 1 118 ? -12.000 16.981 1.695 1.00 58.84 118 PRO A C 1
ATOM 899 O O . PRO A 1 118 ? -10.958 16.757 2.296 1.00 58.84 118 PRO A O 1
ATOM 902 N N . HIS A 1 119 ? -13.188 17.012 2.308 1.00 61.28 119 HIS A N 1
ATOM 903 C CA . HIS A 1 119 ? -13.391 16.615 3.709 1.00 61.28 119 HIS A CA 1
ATOM 904 C C . HIS A 1 119 ? -13.135 15.114 3.880 1.00 61.28 119 HIS A C 1
ATOM 906 O O . HIS A 1 119 ? -14.054 14.305 3.769 1.00 61.28 119 HIS A O 1
ATOM 912 N N . ASN A 1 120 ? -11.879 14.727 4.090 1.00 71.31 120 ASN A N 1
ATOM 913 C CA . ASN A 1 120 ? -11.505 13.338 4.320 1.00 71.31 120 ASN A CA 1
ATOM 914 C C . ASN A 1 120 ? -10.511 13.203 5.471 1.00 71.31 120 ASN A C 1
ATOM 916 O O . ASN A 1 120 ? -9.589 14.000 5.627 1.00 71.31 120 ASN A O 1
ATOM 920 N N . VAL A 1 121 ? -10.708 12.174 6.292 1.00 80.88 121 VAL A N 1
ATOM 921 C CA . VAL A 1 121 ? -9.802 11.861 7.397 1.00 80.88 121 VAL A CA 1
ATOM 922 C C . VAL A 1 121 ? -8.582 11.131 6.841 1.00 80.88 121 VAL A C 1
ATOM 924 O O . VAL A 1 121 ? -8.713 10.192 6.056 1.00 80.88 121 VAL A O 1
ATOM 927 N N . VAL A 1 122 ? -7.397 11.567 7.253 1.00 83.38 122 VAL A N 1
ATOM 928 C CA . VAL A 1 122 ? -6.108 11.004 6.854 1.00 83.38 122 VAL A CA 1
ATOM 929 C C . VAL A 1 122 ? -5.291 10.616 8.084 1.00 83.38 122 VAL A C 1
ATOM 931 O O . VAL A 1 122 ? -5.410 11.221 9.156 1.00 83.38 122 VAL A O 1
ATOM 934 N N . ALA A 1 123 ? -4.456 9.595 7.918 1.00 86.12 123 ALA A N 1
ATOM 935 C CA . ALA A 1 123 ? -3.426 9.220 8.873 1.00 86.12 123 ALA A CA 1
ATOM 936 C C . ALA A 1 123 ? -2.094 9.819 8.417 1.00 86.12 123 ALA A C 1
ATOM 938 O O . ALA A 1 123 ? -1.668 9.602 7.288 1.00 86.12 123 ALA A O 1
ATOM 939 N N . VAL A 1 124 ? -1.417 10.571 9.277 1.00 83.50 124 VAL A N 1
ATOM 940 C CA . VAL A 1 124 ? -0.112 11.155 8.967 1.00 83.50 124 VAL A CA 1
ATOM 941 C C . VAL A 1 124 ? 0.962 10.463 9.785 1.00 83.50 124 VAL A C 1
ATOM 943 O O . VAL A 1 124 ? 0.965 10.574 11.008 1.00 83.50 124 VAL A O 1
ATOM 946 N N . LYS A 1 125 ? 1.896 9.793 9.112 1.00 81.81 125 LYS A N 1
ATOM 947 C CA . LYS A 1 125 ? 3.089 9.188 9.711 1.00 81.81 125 LYS A CA 1
ATOM 948 C C . LYS A 1 125 ? 4.256 10.156 9.544 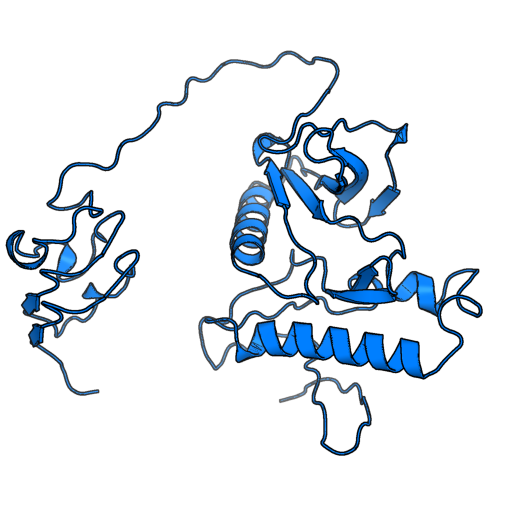1.00 81.81 125 LYS A C 1
ATOM 950 O O . LYS A 1 125 ? 4.671 10.452 8.426 1.00 81.81 125 LYS A O 1
ATOM 955 N N . LYS A 1 126 ? 4.778 10.671 10.655 1.00 77.31 126 LYS A N 1
ATOM 956 C CA . LYS A 1 126 ? 6.011 11.463 10.702 1.00 77.31 126 LYS A CA 1
ATOM 957 C C . LYS A 1 126 ? 7.154 10.556 11.141 1.00 77.31 126 LYS A C 1
ATOM 959 O O . LYS A 1 126 ? 7.155 10.092 12.284 1.00 77.31 126 LYS A O 1
ATOM 964 N N . LEU A 1 127 ? 8.119 10.304 10.262 1.00 73.38 127 LEU A N 1
ATOM 965 C CA . LEU A 1 127 ? 9.278 9.484 10.610 1.00 73.38 127 LEU A CA 1
ATOM 966 C C . LEU A 1 127 ? 10.231 10.279 11.515 1.00 73.38 127 LEU A C 1
ATOM 968 O O . LEU A 1 127 ? 10.347 11.507 11.427 1.00 73.38 127 LEU A O 1
ATOM 972 N N . ARG A 1 128 ? 10.924 9.581 12.418 1.00 65.56 128 ARG A N 1
ATOM 973 C CA . ARG A 1 128 ? 11.953 10.198 13.264 1.00 65.56 128 ARG A CA 1
ATOM 974 C C . ARG A 1 128 ? 13.201 10.461 12.416 1.00 65.56 128 ARG A C 1
ATOM 976 O O . ARG A 1 128 ? 13.771 9.528 11.866 1.00 65.56 128 ARG A O 1
ATOM 983 N N . ARG A 1 129 ? 13.670 11.712 12.347 1.00 59.19 129 ARG A N 1
ATOM 984 C CA . ARG A 1 129 ? 15.026 11.997 11.846 1.00 59.19 129 ARG A CA 1
ATOM 985 C C . ARG A 1 129 ? 16.013 11.689 12.966 1.00 59.19 129 ARG A C 1
ATOM 987 O O . ARG A 1 129 ? 15.986 12.375 13.985 1.00 59.19 129 ARG A O 1
ATOM 994 N N . SER A 1 130 ? 16.867 10.684 12.785 1.00 47.44 130 SER A N 1
ATOM 995 C CA . SER A 1 130 ? 18.087 10.593 13.589 1.00 47.44 130 SER A CA 1
ATOM 996 C C . SER A 1 130 ? 19.085 11.617 13.053 1.00 47.44 130 SER A C 1
ATOM 998 O O . SER A 1 130 ? 19.325 11.664 11.847 1.00 47.44 130 SER A O 1
ATOM 1000 N N . GLU A 1 131 ? 19.668 12.442 13.924 1.00 45.78 131 GLU A N 1
ATOM 1001 C CA . GLU A 1 131 ? 20.672 13.452 13.546 1.00 45.78 131 GLU A CA 1
ATOM 1002 C C . GLU A 1 131 ? 21.969 12.827 12.993 1.00 45.78 131 GLU A C 1
ATOM 1004 O O . GLU A 1 131 ? 22.795 13.533 12.420 1.00 45.78 131 GLU A O 1
ATOM 1009 N N . THR A 1 132 ? 22.134 11.506 13.116 1.00 43.66 132 THR A N 1
ATOM 1010 C CA . THR A 1 132 ? 23.356 10.773 12.764 1.00 43.66 132 THR A CA 1
ATOM 1011 C C . THR A 1 132 ? 23.331 10.066 11.407 1.00 43.66 132 THR A C 1
ATOM 1013 O O . THR A 1 132 ? 24.394 9.673 10.939 1.00 43.66 132 THR A O 1
ATOM 1016 N N . ASN A 1 133 ? 22.172 9.897 10.752 1.00 41.12 133 ASN A N 1
ATOM 1017 C CA . ASN A 1 133 ? 22.062 8.998 9.593 1.00 41.12 133 ASN A CA 1
ATOM 1018 C C . ASN A 1 133 ? 21.639 9.745 8.320 1.00 41.12 133 ASN A C 1
ATOM 1020 O O . ASN A 1 133 ? 20.458 10.021 8.091 1.00 41.12 133 ASN A O 1
ATOM 1024 N N . ILE A 1 134 ? 22.629 10.006 7.463 1.00 46.28 134 ILE A N 1
ATOM 1025 C CA . ILE A 1 134 ? 22.479 10.500 6.082 1.00 46.28 134 ILE A CA 1
ATOM 1026 C C . ILE A 1 134 ? 21.642 9.516 5.224 1.00 46.28 134 ILE A C 1
ATOM 1028 O O . ILE A 1 134 ? 21.038 9.925 4.239 1.00 46.28 134 ILE A O 1
ATOM 1032 N N . GLU A 1 135 ? 21.511 8.258 5.656 1.00 47.16 135 GLU A N 1
ATOM 1033 C CA . GLU A 1 135 ? 20.796 7.162 4.974 1.00 47.16 135 GLU A CA 1
ATOM 1034 C C . GLU A 1 135 ? 19.257 7.248 5.055 1.00 47.16 135 GLU A C 1
ATOM 1036 O O . GLU A 1 135 ? 18.558 6.760 4.173 1.00 47.16 135 GLU A O 1
ATOM 1041 N N . THR A 1 136 ? 18.697 7.940 6.056 1.00 49.81 136 THR A N 1
ATOM 1042 C CA . THR A 1 136 ? 17.232 7.982 6.286 1.00 49.81 136 THR A CA 1
ATOM 1043 C C . THR A 1 136 ? 16.442 8.655 5.149 1.00 49.81 136 THR A C 1
ATOM 1045 O O . THR A 1 136 ? 15.228 8.490 5.046 1.00 49.81 136 THR A O 1
ATOM 1048 N N . GLY A 1 137 ? 17.106 9.473 4.326 1.00 52.66 137 GLY A N 1
ATOM 1049 C CA . GLY A 1 137 ? 16.476 10.149 3.190 1.00 52.66 137 GLY A CA 1
ATOM 1050 C C . GLY A 1 137 ? 16.229 9.229 1.996 1.00 52.66 137 GLY A C 1
ATOM 1051 O O . GLY A 1 137 ? 15.245 9.440 1.292 1.00 52.66 137 GLY A O 1
ATOM 1052 N N . ASP A 1 138 ? 17.088 8.225 1.809 1.00 57.94 138 ASP A N 1
ATOM 1053 C CA . ASP A 1 138 ? 17.048 7.312 0.661 1.00 57.94 138 ASP A CA 1
ATOM 1054 C C . ASP A 1 138 ? 16.019 6.184 0.871 1.00 57.94 138 ASP A C 1
ATOM 1056 O O . ASP A 1 138 ? 15.305 5.782 -0.046 1.00 57.94 138 ASP A O 1
ATOM 1060 N N . ASP A 1 139 ? 15.843 5.743 2.122 1.00 61.25 139 ASP A N 1
ATOM 1061 C CA . ASP A 1 139 ? 14.784 4.791 2.479 1.00 61.25 139 ASP A CA 1
ATOM 1062 C C . ASP A 1 139 ? 13.376 5.403 2.345 1.00 61.25 139 ASP A C 1
ATOM 1064 O O . ASP A 1 139 ? 12.456 4.731 1.875 1.00 61.25 139 ASP A O 1
ATOM 1068 N N . LEU A 1 140 ? 13.198 6.690 2.690 1.00 67.50 140 LEU A N 1
ATOM 1069 C CA . LEU A 1 140 ? 11.917 7.383 2.494 1.00 67.50 140 LEU A CA 1
ATOM 1070 C C . LEU A 1 140 ? 11.584 7.523 1.004 1.00 67.50 140 LEU A C 1
ATOM 1072 O O . LEU A 1 140 ? 10.443 7.279 0.612 1.00 67.50 140 LEU A O 1
ATOM 1076 N N . SER A 1 141 ? 12.543 7.954 0.176 1.00 70.75 141 SER A N 1
ATOM 1077 C CA . SER A 1 141 ? 12.311 8.107 -1.264 1.00 70.75 141 SER A CA 1
ATOM 1078 C C . SER A 1 141 ? 11.957 6.772 -1.909 1.00 70.75 141 SER A C 1
ATOM 1080 O O . SER A 1 141 ? 11.021 6.734 -2.704 1.00 70.75 141 SER A O 1
ATOM 1082 N N . ALA A 1 142 ? 12.622 5.684 -1.513 1.00 72.81 142 ALA A N 1
ATOM 1083 C CA . ALA A 1 142 ? 12.307 4.341 -1.986 1.00 72.81 142 ALA A CA 1
ATOM 1084 C C . ALA A 1 142 ? 10.892 3.886 -1.581 1.00 72.81 142 ALA A C 1
ATOM 1086 O O . ALA A 1 142 ? 10.150 3.378 -2.424 1.00 72.81 142 ALA A O 1
ATOM 1087 N N . GLU A 1 143 ? 10.482 4.095 -0.324 1.00 76.88 143 GLU A N 1
ATOM 1088 C CA . GLU A 1 143 ? 9.133 3.742 0.143 1.00 76.88 143 GLU A CA 1
ATOM 1089 C C . GLU A 1 143 ? 8.054 4.569 -0.575 1.00 76.88 143 GLU A C 1
ATOM 1091 O O . GLU A 1 143 ? 7.061 4.017 -1.051 1.00 76.88 143 GLU A O 1
ATOM 1096 N N . VAL A 1 144 ? 8.261 5.884 -0.710 1.00 81.62 144 VAL A N 1
ATOM 1097 C CA . VAL A 1 144 ? 7.352 6.789 -1.431 1.00 81.62 144 VAL A CA 1
ATOM 1098 C C . VAL A 1 144 ? 7.233 6.398 -2.902 1.00 81.62 144 VAL A C 1
ATOM 1100 O O . VAL A 1 144 ? 6.123 6.347 -3.433 1.00 81.62 144 VAL A O 1
ATOM 1103 N N . GLU A 1 145 ? 8.354 6.127 -3.571 1.00 83.38 145 GLU A N 1
ATOM 1104 C CA . GLU A 1 145 ? 8.361 5.738 -4.980 1.00 83.38 145 GLU A CA 1
ATOM 1105 C C . GLU A 1 145 ? 7.640 4.402 -5.185 1.00 83.38 145 GLU A C 1
ATOM 1107 O O . GLU A 1 145 ? 6.847 4.263 -6.122 1.00 83.38 145 GLU A O 1
ATOM 1112 N N . LEU A 1 146 ? 7.880 3.434 -4.297 1.00 84.94 146 LEU A N 1
ATOM 1113 C CA . LEU A 1 146 ? 7.217 2.140 -4.327 1.00 84.94 146 LEU A CA 1
ATOM 1114 C C . LEU A 1 146 ? 5.708 2.302 -4.113 1.00 84.94 146 LEU A C 1
ATOM 1116 O O . LEU A 1 146 ? 4.929 1.959 -5.000 1.00 84.94 146 LEU A O 1
ATOM 1120 N N . LEU A 1 147 ? 5.285 2.876 -2.983 1.00 86.31 147 LEU A N 1
ATOM 1121 C CA . LEU A 1 147 ? 3.871 3.079 -2.641 1.00 86.31 147 LEU A CA 1
ATOM 1122 C C . LEU A 1 147 ? 3.131 3.942 -3.666 1.00 86.31 147 LEU A C 1
ATOM 1124 O O . LEU A 1 147 ? 1.946 3.721 -3.918 1.00 86.31 147 LEU A O 1
ATOM 1128 N N . GLY A 1 148 ? 3.816 4.904 -4.287 1.00 82.31 148 GLY A N 1
ATOM 1129 C CA . GLY A 1 148 ? 3.261 5.740 -5.349 1.00 82.31 148 GLY A CA 1
ATOM 1130 C C . GLY A 1 148 ? 2.792 4.937 -6.568 1.00 82.31 148 GLY A C 1
ATOM 1131 O O . GLY A 1 148 ? 1.843 5.350 -7.241 1.00 82.31 148 GLY A O 1
ATOM 1132 N N . LYS A 1 149 ? 3.406 3.773 -6.818 1.00 84.25 149 LYS A N 1
ATOM 1133 C CA . LYS A 1 149 ? 3.068 2.854 -7.917 1.00 84.25 149 LYS A CA 1
ATOM 1134 C C . LYS A 1 149 ? 2.007 1.818 -7.527 1.00 84.25 149 LYS A C 1
ATOM 1136 O O . LYS A 1 149 ? 1.416 1.207 -8.413 1.00 84.25 149 LYS A O 1
ATOM 1141 N N . LEU A 1 150 ? 1.732 1.625 -6.235 1.00 87.06 150 LEU A N 1
ATOM 1142 C CA . LEU A 1 150 ? 0.790 0.608 -5.764 1.00 87.06 150 LEU A CA 1
ATOM 1143 C C . LEU A 1 150 ? -0.650 1.139 -5.741 1.00 87.06 150 LEU A C 1
ATOM 1145 O O . LEU A 1 150 ? -0.965 2.180 -5.150 1.00 87.06 150 LEU A O 1
ATOM 1149 N N . ARG A 1 151 ? -1.555 0.403 -6.395 1.00 88.62 151 ARG A N 1
ATOM 1150 C CA . ARG A 1 151 ? -2.991 0.699 -6.439 1.00 88.62 151 ARG A CA 1
ATOM 1151 C C . ARG A 1 151 ? -3.783 -0.602 -6.338 1.00 88.62 151 ARG A C 1
ATOM 1153 O O . ARG A 1 151 ? -4.062 -1.240 -7.343 1.00 88.62 151 ARG A O 1
ATOM 1160 N N . HIS A 1 152 ? -4.172 -0.962 -5.118 1.00 95.06 152 HIS A N 1
ATOM 1161 C CA . HIS A 1 152 ? -4.992 -2.141 -4.851 1.00 95.06 152 HIS A CA 1
ATOM 1162 C C . HIS A 1 152 ? -5.904 -1.902 -3.641 1.00 95.06 152 HIS A C 1
ATOM 1164 O O . HIS A 1 152 ? -5.519 -1.183 -2.722 1.00 95.06 152 HIS A O 1
ATOM 1170 N N . ARG A 1 153 ? -7.103 -2.506 -3.620 1.00 94.12 153 ARG A N 1
ATOM 1171 C CA . ARG A 1 153 ? -8.089 -2.319 -2.531 1.00 94.12 153 ARG A CA 1
ATOM 1172 C C . ARG A 1 153 ? -7.578 -2.793 -1.164 1.00 94.12 153 ARG A C 1
ATOM 1174 O O . ARG A 1 153 ? -7.958 -2.228 -0.150 1.00 94.12 153 ARG A O 1
ATOM 1181 N N . ASN A 1 154 ? -6.702 -3.801 -1.152 1.00 96.81 154 ASN A N 1
ATOM 1182 C CA . ASN A 1 154 ? -6.110 -4.381 0.058 1.00 96.81 154 ASN A CA 1
ATOM 1183 C C . ASN A 1 154 ? -4.698 -3.843 0.363 1.00 96.81 154 ASN A C 1
ATOM 1185 O O . ASN A 1 154 ? -3.920 -4.500 1.050 1.00 96.81 154 ASN A O 1
ATOM 1189 N N . ILE A 1 155 ? -4.344 -2.661 -0.150 1.00 95.44 155 ILE A N 1
ATOM 1190 C CA . ILE A 1 155 ? -3.105 -1.947 0.186 1.00 95.44 155 ILE A CA 1
ATOM 1191 C C . ILE A 1 155 ? -3.479 -0.554 0.672 1.00 95.44 155 ILE A C 1
ATOM 1193 O O . ILE A 1 155 ? -4.276 0.131 0.032 1.00 95.44 155 ILE A O 1
ATOM 1197 N N . VAL A 1 156 ? -2.891 -0.124 1.788 1.00 93.56 156 VAL A N 1
ATOM 1198 C CA . VAL A 1 156 ? -3.119 1.221 2.314 1.00 93.56 156 VAL A CA 1
ATOM 1199 C C . VAL A 1 156 ? -2.568 2.256 1.341 1.00 93.56 156 VAL A C 1
ATOM 1201 O O . VAL A 1 156 ? -1.387 2.277 0.991 1.00 93.56 156 VAL A O 1
ATOM 1204 N N . ARG A 1 157 ? -3.445 3.150 0.902 1.00 87.25 157 ARG A N 1
ATOM 1205 C CA . ARG A 1 157 ? -3.136 4.182 -0.074 1.00 87.25 157 ARG A CA 1
ATOM 1206 C C . ARG A 1 157 ? -2.345 5.325 0.553 1.00 87.25 157 ARG A C 1
ATOM 1208 O O . ARG A 1 157 ? -2.848 6.056 1.404 1.00 87.25 157 ARG A O 1
ATOM 1215 N N . LEU A 1 158 ? -1.146 5.549 0.022 1.00 86.56 158 LEU A N 1
ATOM 1216 C CA . LEU A 1 158 ? -0.428 6.809 0.179 1.00 86.56 158 LEU A CA 1
ATOM 1217 C C . LEU A 1 158 ? -1.113 7.891 -0.671 1.00 86.56 158 LEU A C 1
ATOM 1219 O O . LEU A 1 158 ? -1.300 7.723 -1.885 1.00 86.56 158 LEU A O 1
ATOM 1223 N N . PHE A 1 159 ? -1.510 8.985 -0.026 1.00 80.31 159 PHE A N 1
ATOM 1224 C CA . PHE A 1 159 ? -2.070 10.161 -0.683 1.00 80.31 159 PHE A CA 1
ATOM 1225 C C . PHE A 1 159 ? -0.998 11.174 -1.056 1.00 80.31 159 PHE A C 1
ATOM 1227 O O . PHE A 1 159 ? -1.020 11.674 -2.177 1.00 80.31 159 PHE A O 1
ATOM 1234 N N . ASP A 1 160 ? -0.094 11.483 -0.127 1.00 77.81 160 ASP A N 1
ATOM 1235 C CA . ASP A 1 160 ? 0.913 12.528 -0.309 1.00 77.81 160 ASP A CA 1
ATOM 1236 C C . ASP A 1 160 ? 2.100 12.334 0.648 1.00 77.81 160 ASP A C 1
ATOM 1238 O O . ASP A 1 160 ? 2.015 11.579 1.620 1.00 77.81 160 ASP A O 1
ATOM 1242 N N . TYR A 1 161 ? 3.205 13.027 0.392 1.00 78.94 161 TYR A N 1
ATOM 1243 C CA . TYR A 1 161 ? 4.405 13.008 1.222 1.00 78.94 161 TYR A CA 1
ATOM 1244 C C . TYR A 1 161 ? 5.104 14.374 1.234 1.00 78.94 161 TYR A C 1
ATOM 1246 O O . TYR A 1 161 ? 5.000 15.174 0.307 1.00 78.94 161 TYR A O 1
ATOM 1254 N N . LEU A 1 162 ? 5.847 14.653 2.303 1.00 73.94 162 LEU A N 1
ATOM 1255 C CA . LEU A 1 162 ? 6.624 15.875 2.472 1.00 73.94 162 LEU A CA 1
ATOM 1256 C C . LEU A 1 162 ? 8.064 15.533 2.857 1.00 73.94 162 LEU A C 1
ATOM 1258 O O . LEU A 1 162 ? 8.355 15.213 4.009 1.00 73.94 162 LEU A O 1
ATOM 1262 N N . ASN A 1 163 ? 8.974 15.667 1.891 1.00 67.00 163 ASN A N 1
ATOM 1263 C CA . ASN A 1 163 ? 10.395 15.332 2.051 1.00 67.00 163 ASN A CA 1
ATOM 1264 C C . ASN A 1 163 ? 11.098 16.110 3.169 1.00 67.00 163 ASN A C 1
ATOM 1266 O O . ASN A 1 163 ? 11.892 15.544 3.916 1.00 67.00 163 ASN A O 1
ATOM 1270 N N . ASN A 1 164 ? 10.809 17.406 3.312 1.00 65.25 164 ASN A N 1
ATOM 1271 C CA . ASN A 1 164 ? 11.524 18.259 4.269 1.00 65.25 164 ASN A CA 1
ATOM 1272 C C . ASN A 1 164 ? 11.279 17.851 5.730 1.00 65.25 164 ASN A C 1
ATOM 1274 O O . ASN A 1 164 ? 12.194 17.933 6.554 1.00 65.25 164 ASN A O 1
ATOM 1278 N N . ASP A 1 165 ? 10.066 17.381 6.023 1.00 62.44 165 ASP A N 1
ATOM 1279 C CA . ASP A 1 165 ? 9.621 16.991 7.363 1.00 62.44 165 ASP A CA 1
ATOM 1280 C C . ASP A 1 165 ? 9.483 15.470 7.533 1.00 62.44 165 ASP A C 1
ATOM 1282 O O . ASP A 1 165 ? 9.050 15.023 8.596 1.00 62.44 165 ASP A O 1
ATOM 1286 N N . VAL A 1 166 ? 9.882 14.697 6.510 1.00 75.38 166 VAL A N 1
ATOM 1287 C CA . VAL A 1 166 ? 9.855 13.225 6.454 1.00 75.38 166 VAL A CA 1
ATOM 1288 C C . VAL A 1 166 ? 8.493 12.690 6.903 1.00 75.38 166 VAL A C 1
ATOM 1290 O O . VAL A 1 166 ? 8.348 11.977 7.899 1.00 75.38 166 VAL A O 1
ATOM 1293 N N . MET A 1 167 ? 7.459 13.142 6.200 1.00 78.06 167 MET A N 1
ATOM 1294 C CA . MET A 1 167 ? 6.068 12.935 6.575 1.00 78.06 167 MET A CA 1
ATOM 1295 C C . MET A 1 167 ? 5.288 12.327 5.420 1.00 78.06 167 MET A C 1
ATOM 1297 O O . MET A 1 167 ? 5.461 12.733 4.277 1.00 78.06 167 MET A O 1
ATOM 1301 N N . MET A 1 168 ? 4.408 11.382 5.726 1.00 81.31 168 MET A N 1
ATOM 1302 C CA . MET A 1 168 ? 3.597 10.661 4.750 1.00 81.31 168 MET A CA 1
ATOM 1303 C C . MET A 1 168 ? 2.136 10.688 5.188 1.00 81.31 168 MET A C 1
ATOM 1305 O O . MET A 1 168 ? 1.832 10.422 6.352 1.00 81.31 168 MET A O 1
ATOM 1309 N N . ALA A 1 169 ? 1.241 11.031 4.267 1.00 82.44 169 ALA A N 1
ATOM 1310 C CA . ALA A 1 169 ? -0.195 11.094 4.486 1.00 82.44 169 ALA A CA 1
ATOM 1311 C C . ALA A 1 169 ? -0.879 9.916 3.788 1.00 82.44 169 ALA A C 1
ATOM 1313 O O . ALA A 1 169 ? -0.838 9.791 2.566 1.00 82.44 169 ALA A O 1
ATOM 1314 N N . TYR A 1 170 ? -1.534 9.078 4.575 1.00 85.94 170 TYR A N 1
ATOM 1315 C CA . TYR A 1 170 ? -2.250 7.884 4.157 1.00 85.94 170 TYR A CA 1
ATOM 1316 C C . TYR A 1 170 ? -3.754 8.068 4.325 1.00 85.94 170 TYR A C 1
ATOM 1318 O O . TYR A 1 170 ? -4.222 8.919 5.090 1.00 85.94 170 TYR A O 1
ATOM 1326 N N . GLU A 1 171 ? -4.527 7.220 3.661 1.00 85.00 171 GLU A N 1
ATOM 1327 C CA . GLU A 1 171 ? -5.908 7.000 4.078 1.00 85.00 171 GLU A CA 1
ATOM 1328 C C . GLU A 1 171 ? -5.990 6.541 5.540 1.00 85.00 171 GLU A C 1
ATOM 1330 O O . GLU A 1 171 ? -5.127 5.825 6.050 1.00 85.00 171 GLU A O 1
ATOM 1335 N N . TYR A 1 172 ? -7.025 7.004 6.236 1.00 87.00 172 TYR A N 1
ATOM 1336 C CA . TYR A 1 172 ? -7.236 6.665 7.634 1.00 87.00 172 TYR A CA 1
ATOM 1337 C C . TYR A 1 172 ? -7.997 5.344 7.777 1.00 87.00 172 TYR A C 1
ATOM 1339 O O . TYR A 1 172 ? -9.036 5.153 7.148 1.00 87.00 172 TYR A O 1
ATOM 1347 N N . MET A 1 173 ? -7.503 4.476 8.660 1.00 90.75 173 MET A N 1
ATOM 1348 C CA . MET A 1 173 ? -8.083 3.167 8.970 1.00 90.75 173 MET A CA 1
ATOM 1349 C C . MET A 1 173 ? -8.760 3.223 10.348 1.00 90.75 173 MET A C 1
ATOM 1351 O O . MET A 1 173 ? -8.064 3.227 11.368 1.00 90.75 173 MET A O 1
ATOM 1355 N N . PRO A 1 174 ? -10.100 3.345 10.417 1.00 87.12 174 PRO A N 1
ATOM 1356 C CA . PRO A 1 174 ? -10.808 3.596 11.672 1.00 87.12 174 PRO A CA 1
ATOM 1357 C C . PRO A 1 174 ? -10.814 2.414 12.644 1.00 87.12 174 PRO A C 1
ATOM 1359 O O . PRO A 1 174 ? -10.977 2.649 13.839 1.00 87.12 174 PRO A O 1
ATOM 1362 N N . ASN A 1 175 ? -10.630 1.179 12.164 1.00 87.44 175 ASN A N 1
ATOM 1363 C CA . ASN A 1 175 ? -10.703 -0.035 12.983 1.00 87.44 175 ASN A CA 1
ATOM 1364 C C . ASN A 1 175 ? -9.323 -0.553 13.435 1.00 87.44 175 ASN A C 1
ATOM 1366 O O . ASN A 1 175 ? -9.211 -1.687 13.900 1.00 87.44 175 ASN A O 1
ATOM 1370 N N . GLU A 1 176 ? -8.297 0.304 13.377 1.00 88.56 176 GLU A N 1
ATOM 1371 C CA . GLU A 1 176 ? -6.927 0.026 13.832 1.00 88.56 176 GLU A CA 1
ATOM 1372 C C . GLU A 1 176 ? -6.284 -1.172 13.098 1.00 88.56 176 GLU A C 1
ATOM 1374 O O . GLU A 1 176 ? -6.616 -1.457 11.947 1.00 88.56 176 GLU A O 1
ATOM 1379 N N . ASN A 1 177 ? -5.303 -1.830 13.726 1.00 88.94 177 ASN A N 1
ATOM 1380 C CA . ASN A 1 177 ? -4.629 -3.003 13.179 1.00 88.94 177 ASN A CA 1
ATOM 1381 C C . ASN A 1 177 ? -5.259 -4.323 13.652 1.00 88.94 177 ASN A C 1
ATOM 1383 O O . ASN A 1 177 ? -5.890 -4.411 14.711 1.00 88.94 177 ASN A O 1
ATOM 1387 N N . LEU A 1 178 ? -5.031 -5.382 12.878 1.00 88.56 178 LEU A N 1
ATOM 1388 C CA . LEU A 1 178 ? -5.523 -6.727 13.153 1.00 88.56 178 LEU A CA 1
ATOM 1389 C C . LEU A 1 178 ? -4.999 -7.274 14.490 1.00 88.56 178 LEU A C 1
ATOM 1391 O O . LEU A 1 178 ? -5.721 -7.990 15.177 1.00 88.56 178 LEU A O 1
ATOM 1395 N N . GLY A 1 179 ? -3.782 -6.913 14.903 1.00 85.75 179 GLY A N 1
ATOM 1396 C CA . GLY A 1 179 ? -3.235 -7.288 16.212 1.00 85.75 179 GLY A CA 1
ATOM 1397 C C . GLY A 1 179 ? -4.109 -6.796 17.370 1.00 85.75 179 GLY A C 1
ATOM 1398 O O . GLY A 1 179 ? -4.473 -7.575 18.253 1.00 85.75 179 GLY A O 1
ATOM 1399 N N . ALA A 1 180 ? -4.529 -5.531 17.328 1.00 85.50 180 ALA A N 1
ATOM 1400 C CA . ALA A 1 180 ? -5.458 -4.947 18.290 1.00 85.50 180 ALA A CA 1
ATOM 1401 C C . ALA A 1 180 ? -6.855 -5.583 18.202 1.00 85.50 180 ALA A C 1
ATOM 1403 O O . ALA A 1 180 ? -7.503 -5.793 19.227 1.00 85.50 180 ALA A O 1
ATOM 1404 N N . ALA A 1 181 ? -7.316 -5.940 17.001 1.00 84.44 181 ALA A N 1
ATOM 1405 C CA . ALA A 1 181 ? -8.591 -6.633 16.820 1.00 84.44 181 ALA A CA 1
ATOM 1406 C C . ALA A 1 181 ? -8.577 -8.087 17.337 1.00 84.44 181 ALA A C 1
ATOM 1408 O O . ALA A 1 181 ? -9.616 -8.578 17.768 1.00 84.44 181 ALA A O 1
ATOM 1409 N N . LEU A 1 182 ? -7.425 -8.765 17.332 1.00 82.88 182 LEU A N 1
ATOM 1410 C CA . LEU A 1 182 ? -7.275 -10.153 17.794 1.00 82.88 182 LEU A CA 1
ATOM 1411 C C . LEU A 1 182 ? -6.917 -10.279 19.278 1.00 82.88 182 LEU A C 1
ATOM 1413 O O . LEU A 1 182 ? -7.306 -11.255 19.919 1.00 82.88 182 LEU A O 1
ATOM 1417 N N . HIS A 1 183 ? -6.170 -9.319 19.825 1.00 82.94 183 HIS A N 1
ATOM 1418 C CA . HIS A 1 183 ? -5.592 -9.417 21.172 1.00 82.94 183 HIS A CA 1
ATOM 1419 C C . HIS A 1 183 ? -5.922 -8.228 22.081 1.00 82.94 183 HIS A C 1
ATOM 1421 O O . HIS A 1 183 ? -5.583 -8.241 23.264 1.00 82.94 183 HIS A O 1
ATOM 1427 N N . GLY A 1 184 ? -6.572 -7.192 21.553 1.00 80.88 184 GLY A N 1
ATOM 1428 C CA . GLY A 1 184 ? -6.977 -6.028 22.330 1.00 80.88 184 GLY A CA 1
ATOM 1429 C C . GLY A 1 184 ? -8.129 -6.320 23.291 1.00 80.88 184 GLY A C 1
ATOM 1430 O O . GLY A 1 184 ? -8.763 -7.374 23.268 1.00 80.88 184 GLY A O 1
ATOM 1431 N N . LYS A 1 185 ? -8.449 -5.324 24.123 1.00 80.31 185 LYS A N 1
ATOM 1432 C CA . LYS A 1 185 ? -9.503 -5.419 25.151 1.00 80.31 185 LYS A CA 1
ATOM 1433 C C . LYS A 1 185 ? -10.880 -5.794 24.584 1.00 80.31 185 LYS A C 1
ATOM 1435 O O . LYS A 1 185 ? -11.660 -6.450 25.261 1.00 80.31 185 LYS A O 1
ATOM 1440 N N . GLU A 1 186 ? -11.145 -5.424 23.331 1.00 81.12 186 GLU A N 1
ATOM 1441 C CA . GLU A 1 186 ? -12.410 -5.682 22.632 1.00 81.12 186 GLU A CA 1
ATOM 1442 C C . GLU A 1 186 ? -12.326 -6.845 21.622 1.00 81.12 186 GLU A C 1
ATOM 1444 O O . GLU A 1 186 ? -13.229 -7.010 20.802 1.00 81.12 186 GLU A O 1
ATOM 1449 N N . ALA A 1 187 ? -11.268 -7.666 21.655 1.00 75.19 187 ALA A N 1
ATOM 1450 C CA . ALA A 1 187 ? -11.043 -8.710 20.650 1.00 75.19 187 ALA A CA 1
ATOM 1451 C C . ALA A 1 187 ? -12.218 -9.693 20.512 1.00 75.19 187 ALA A C 1
ATOM 1453 O O . ALA A 1 187 ? -12.674 -9.989 19.408 1.00 75.19 187 ALA A O 1
ATOM 1454 N N . GLY A 1 188 ? -12.788 -10.116 21.646 1.00 70.44 188 GLY A N 1
ATOM 1455 C CA . GLY A 1 188 ? -13.956 -11.001 21.696 1.00 70.44 188 GLY A CA 1
ATOM 1456 C C . GLY A 1 188 ? -15.267 -10.378 21.203 1.00 70.44 188 GLY A C 1
ATOM 1457 O O . GLY A 1 188 ? -16.272 -11.079 21.161 1.00 70.44 188 GLY A O 1
ATOM 1458 N N . LYS A 1 189 ? -15.275 -9.087 20.845 1.00 79.56 189 LYS A N 1
ATOM 1459 C CA . LYS A 1 189 ? -16.434 -8.376 20.280 1.00 79.56 189 LYS A CA 1
ATOM 1460 C C . LYS A 1 189 ? -16.208 -7.894 18.847 1.00 79.56 189 LYS A C 1
ATOM 1462 O O . LYS A 1 189 ? -17.176 -7.744 18.114 1.00 79.56 189 LYS A O 1
ATOM 1467 N N . ARG A 1 190 ? -14.957 -7.631 18.452 1.00 75.94 190 ARG A N 1
ATOM 1468 C CA . ARG A 1 190 ? -14.614 -7.092 17.123 1.00 75.94 190 ARG A CA 1
ATOM 1469 C C . ARG A 1 190 ? -14.581 -8.164 16.030 1.00 75.94 190 ARG A C 1
ATOM 1471 O O . ARG A 1 190 ? -15.002 -7.888 14.919 1.00 75.94 190 ARG A O 1
ATOM 1478 N N . LEU A 1 191 ? -14.103 -9.374 16.335 1.00 79.81 191 LEU A N 1
ATOM 1479 C CA . LEU A 1 191 ? -13.941 -10.463 15.356 1.00 79.81 191 LEU A CA 1
ATOM 1480 C C . LEU A 1 191 ? -14.634 -11.744 15.829 1.00 79.81 191 LEU A C 1
ATOM 1482 O O . LEU A 1 191 ? -14.002 -12.792 16.000 1.00 79.81 191 LEU A O 1
ATOM 1486 N N . VAL A 1 192 ? -15.933 -11.642 16.106 1.00 73.56 192 VAL A N 1
ATOM 1487 C CA . VAL A 1 192 ? -16.718 -12.733 16.708 1.00 73.56 192 VAL A CA 1
ATOM 1488 C C . VAL A 1 192 ? -16.993 -13.848 15.705 1.00 73.56 192 VAL A C 1
ATOM 1490 O O . VAL A 1 192 ? -16.896 -15.023 16.056 1.00 73.56 192 VAL A O 1
ATOM 1493 N N . ASP A 1 193 ? -17.313 -13.497 14.461 1.00 81.38 193 ASP A N 1
ATOM 1494 C CA . ASP A 1 193 ? -17.734 -14.450 13.445 1.00 81.38 193 ASP A CA 1
ATOM 1495 C C . ASP A 1 193 ? -16.580 -14.894 12.530 1.00 81.38 193 ASP A C 1
ATOM 1497 O O . ASP A 1 193 ? -15.589 -14.192 12.310 1.00 81.38 193 ASP A O 1
ATOM 1501 N N . TRP A 1 194 ? -16.707 -16.110 11.999 1.00 82.31 194 TRP A N 1
ATOM 1502 C CA . TRP A 1 194 ? -15.709 -16.700 11.109 1.00 82.31 194 TRP A CA 1
ATOM 1503 C C . TRP A 1 194 ? -15.686 -16.047 9.723 1.00 82.31 194 TRP A C 1
ATOM 1505 O O . TRP A 1 194 ? -14.639 -16.039 9.080 1.00 82.31 194 TRP A O 1
ATOM 1515 N N . VAL A 1 195 ? -16.806 -15.476 9.271 1.00 83.75 195 VAL A N 1
ATOM 1516 C CA . VAL A 1 195 ? -16.913 -14.862 7.940 1.00 83.75 195 VAL A CA 1
ATOM 1517 C C . VAL A 1 195 ? -16.043 -13.609 7.872 1.00 83.75 195 VAL A C 1
ATOM 1519 O O . VAL A 1 195 ? -15.231 -13.488 6.961 1.00 83.75 195 VAL A O 1
ATOM 1522 N N . SER A 1 196 ? -16.103 -12.743 8.882 1.00 81.06 196 SER A N 1
ATOM 1523 C CA . SER A 1 196 ? -15.236 -11.568 9.011 1.00 81.06 196 SER A CA 1
ATOM 1524 C C . SER A 1 196 ? -13.755 -11.955 9.034 1.00 81.06 196 SER A C 1
ATOM 1526 O O . SER A 1 196 ? -12.937 -11.354 8.343 1.00 81.06 196 SER A O 1
ATOM 1528 N N . ARG A 1 197 ? -13.391 -13.015 9.771 1.00 84.62 197 ARG A N 1
ATOM 1529 C CA . ARG A 1 197 ? -12.003 -13.516 9.821 1.00 84.62 197 ARG A CA 1
ATOM 1530 C C . ARG A 1 197 ? -11.533 -14.050 8.470 1.00 84.62 197 ARG A C 1
ATOM 1532 O O . ARG A 1 197 ? -10.401 -13.783 8.070 1.00 84.62 197 ARG A O 1
ATOM 1539 N N . TYR A 1 198 ? -12.399 -14.786 7.776 1.00 83.75 198 TYR A N 1
ATOM 1540 C CA . TYR A 1 198 ? -12.134 -15.283 6.431 1.00 83.75 198 TYR A CA 1
ATOM 1541 C C . TYR A 1 198 ? -11.946 -14.129 5.442 1.00 83.75 198 TYR A C 1
ATOM 1543 O O . TYR A 1 198 ? -10.959 -14.123 4.713 1.00 83.75 198 TYR A O 1
ATOM 1551 N N . ASN A 1 199 ? -12.825 -13.124 5.462 1.00 85.00 199 ASN A N 1
ATOM 1552 C CA . ASN A 1 199 ? -12.732 -11.956 4.583 1.00 85.00 199 ASN A CA 1
ATOM 1553 C C . ASN A 1 199 ? -11.434 -11.173 4.811 1.00 85.00 199 ASN A C 1
ATOM 1555 O O . ASN A 1 199 ? -10.785 -10.773 3.848 1.00 85.00 199 ASN A O 1
ATOM 1559 N N . ILE A 1 200 ? -10.998 -11.029 6.067 1.00 85.56 200 ILE A N 1
ATOM 1560 C CA . ILE A 1 200 ? -9.699 -10.429 6.397 1.00 85.56 200 ILE A CA 1
ATOM 1561 C C . ILE A 1 200 ? -8.556 -11.241 5.780 1.00 85.56 200 ILE A C 1
ATOM 1563 O O . ILE A 1 200 ? -7.716 -10.673 5.086 1.00 85.56 200 ILE A O 1
ATOM 1567 N N . ALA A 1 201 ? -8.524 -12.561 5.992 1.00 86.38 201 ALA A N 1
ATOM 1568 C CA . ALA A 1 201 ? -7.475 -13.421 5.439 1.00 86.38 201 ALA A CA 1
ATOM 1569 C C . ALA A 1 201 ? -7.450 -13.384 3.901 1.00 86.38 201 ALA A C 1
ATOM 1571 O O . ALA A 1 201 ? -6.383 -13.263 3.300 1.00 86.38 201 ALA A O 1
ATOM 1572 N N . PHE A 1 202 ? -8.627 -13.418 3.278 1.00 83.69 202 PHE A N 1
ATOM 1573 C CA . PHE A 1 202 ? -8.799 -13.318 1.833 1.00 83.69 202 PHE A CA 1
ATOM 1574 C C . PHE A 1 202 ? -8.376 -11.946 1.286 1.00 83.69 202 PHE A C 1
ATOM 1576 O O . PHE A 1 202 ? -7.771 -11.852 0.223 1.00 83.69 202 PHE A O 1
ATOM 1583 N N . GLY A 1 203 ? -8.641 -10.859 2.013 1.00 87.75 203 GLY A N 1
ATOM 1584 C CA . GLY A 1 203 ? -8.162 -9.524 1.657 1.00 87.75 203 GLY A CA 1
ATOM 1585 C C . GLY A 1 203 ? -6.637 -9.414 1.717 1.00 87.75 203 GLY A C 1
ATOM 1586 O O . GLY A 1 203 ? -6.017 -8.886 0.794 1.00 87.75 203 GLY A O 1
ATOM 1587 N N . VAL A 1 204 ? -6.012 -9.953 2.771 1.00 90.25 204 VAL A N 1
ATOM 1588 C CA . VAL A 1 204 ? -4.544 -9.992 2.886 1.00 90.25 204 VAL A CA 1
ATOM 1589 C C . VAL A 1 204 ? -3.933 -10.785 1.736 1.00 90.25 204 VAL A C 1
ATOM 1591 O O . VAL A 1 204 ? -2.962 -10.329 1.133 1.00 90.25 204 VAL A O 1
ATOM 1594 N N . GLU A 1 205 ? -4.505 -11.939 1.394 1.00 89.12 205 GLU A N 1
ATOM 1595 C CA . GLU A 1 205 ? -4.002 -12.737 0.282 1.00 89.12 205 GLU A CA 1
ATOM 1596 C C . GLU A 1 205 ? -4.120 -12.014 -1.061 1.00 89.12 205 GLU A C 1
ATOM 1598 O O . GLU A 1 205 ? -3.112 -11.917 -1.755 1.00 89.12 205 GLU A O 1
ATOM 1603 N N . GLN A 1 206 ? -5.264 -11.411 -1.390 1.00 90.75 206 GLN A N 1
ATOM 1604 C CA . GLN A 1 206 ? -5.395 -10.621 -2.621 1.00 90.75 206 GLN A CA 1
ATOM 1605 C C . GLN A 1 206 ? -4.372 -9.478 -2.688 1.00 90.75 206 GLN A C 1
ATOM 1607 O O . GLN A 1 206 ? -3.785 -9.220 -3.738 1.00 90.75 206 GLN A O 1
ATOM 1612 N N . GLY A 1 207 ? -4.120 -8.799 -1.562 1.00 91.94 207 GLY A N 1
ATOM 1613 C CA . GLY A 1 207 ? -3.087 -7.768 -1.476 1.00 91.94 207 GLY A CA 1
ATOM 1614 C C . GLY A 1 207 ? -1.687 -8.307 -1.779 1.00 91.94 207 GLY A C 1
ATOM 1615 O O . GLY A 1 207 ? -0.947 -7.689 -2.542 1.00 91.94 207 GLY A O 1
ATOM 1616 N N . LEU A 1 208 ? -1.328 -9.468 -1.229 1.00 88.75 208 LEU A N 1
ATOM 1617 C CA . LEU A 1 208 ? -0.034 -10.101 -1.493 1.00 88.75 208 LEU A CA 1
ATOM 1618 C C . LEU A 1 208 ? 0.070 -10.681 -2.904 1.00 88.75 208 LEU A C 1
ATOM 1620 O O . LEU A 1 208 ? 1.124 -10.558 -3.520 1.00 88.75 208 LEU A O 1
ATOM 1624 N N . ALA A 1 209 ? -1.001 -11.266 -3.438 1.00 83.94 209 ALA A N 1
ATOM 1625 C CA . ALA A 1 209 ? -1.051 -11.762 -4.808 1.00 83.94 209 ALA A CA 1
ATOM 1626 C C . ALA A 1 209 ? -0.790 -10.622 -5.801 1.00 83.94 209 ALA A C 1
ATOM 1628 O O . ALA A 1 209 ? 0.077 -10.747 -6.665 1.00 83.94 209 ALA A O 1
ATOM 1629 N N . TYR A 1 210 ? -1.433 -9.469 -5.597 1.00 91.50 210 TYR A N 1
ATOM 1630 C CA . TYR A 1 210 ? -1.161 -8.263 -6.374 1.00 91.50 210 TYR A CA 1
ATOM 1631 C C . TYR A 1 210 ? 0.317 -7.837 -6.289 1.00 91.50 210 TYR A C 1
ATOM 1633 O O . TYR A 1 210 ? 0.940 -7.526 -7.305 1.00 91.50 210 TYR A O 1
ATOM 1641 N N . LEU A 1 211 ? 0.916 -7.846 -5.093 1.00 86.88 211 LEU A N 1
ATOM 1642 C CA . LEU A 1 211 ? 2.326 -7.478 -4.916 1.00 86.88 211 LEU A CA 1
ATOM 1643 C C . LEU A 1 211 ? 3.286 -8.459 -5.602 1.00 86.88 211 LEU A C 1
ATOM 1645 O O . LEU A 1 211 ? 4.276 -8.035 -6.195 1.00 86.88 211 LEU A O 1
ATOM 1649 N N . HIS A 1 212 ? 3.012 -9.758 -5.532 1.00 85.31 212 HIS A N 1
ATOM 1650 C CA . HIS A 1 212 ? 3.923 -10.796 -6.014 1.00 85.31 212 HIS A CA 1
ATOM 1651 C C . HIS A 1 212 ? 3.765 -11.120 -7.502 1.00 85.31 212 HIS A C 1
ATOM 1653 O O . HIS A 1 212 ? 4.734 -11.538 -8.137 1.00 85.31 212 HIS A O 1
ATOM 1659 N N . HIS A 1 213 ? 2.561 -10.977 -8.053 1.00 81.56 213 HIS A N 1
ATOM 1660 C CA . HIS A 1 213 ? 2.231 -11.474 -9.390 1.00 81.56 213 HIS A CA 1
ATOM 1661 C C . HIS A 1 213 ? 1.845 -10.360 -10.358 1.00 81.56 213 HIS A C 1
ATOM 1663 O O . HIS A 1 213 ? 2.281 -10.386 -11.511 1.00 81.56 213 HIS A O 1
ATOM 1669 N N . ASP A 1 214 ? 1.094 -9.364 -9.889 1.00 83.25 214 ASP A N 1
ATOM 1670 C CA . ASP A 1 214 ? 0.589 -8.298 -10.758 1.00 83.25 214 ASP A CA 1
ATOM 1671 C C . ASP A 1 214 ? 1.578 -7.130 -10.862 1.00 83.25 214 ASP A C 1
ATOM 1673 O O . ASP A 1 214 ? 1.707 -6.502 -11.916 1.00 83.25 214 ASP A O 1
ATOM 1677 N N . CYS A 1 215 ? 2.329 -6.847 -9.794 1.00 84.19 215 CYS A N 1
ATOM 1678 C CA . CYS A 1 215 ? 3.394 -5.850 -9.830 1.00 84.19 215 CYS A CA 1
ATOM 1679 C C . CYS A 1 215 ? 4.585 -6.343 -10.662 1.00 84.19 215 CYS A C 1
ATOM 1681 O O . CYS A 1 215 ? 5.061 -7.466 -10.498 1.00 84.19 215 CYS A O 1
ATOM 1683 N N . HIS A 1 216 ? 5.103 -5.472 -11.529 1.00 83.12 216 HIS A N 1
ATOM 1684 C CA . HIS A 1 216 ? 6.313 -5.721 -12.310 1.00 83.12 216 HIS A CA 1
ATOM 1685 C C . HIS A 1 216 ? 7.307 -4.560 -12.150 1.00 83.12 216 HIS A C 1
ATOM 1687 O O . HIS A 1 216 ? 7.009 -3.446 -12.592 1.00 83.12 216 HIS A O 1
ATOM 1693 N N . PRO A 1 217 ? 8.496 -4.798 -11.564 1.00 85.56 217 PRO A N 1
ATOM 1694 C CA . PRO A 1 217 ? 8.937 -6.050 -10.927 1.00 85.56 217 PRO A CA 1
ATOM 1695 C C . PRO A 1 217 ? 8.087 -6.448 -9.697 1.00 85.56 217 PRO A C 1
ATOM 1697 O O . PRO A 1 217 ? 7.486 -5.561 -9.082 1.00 85.56 217 PRO A O 1
ATOM 1700 N N . PRO A 1 218 ? 8.055 -7.745 -9.316 1.00 85.06 218 PRO A N 1
ATOM 1701 C CA . PRO A 1 218 ? 7.384 -8.203 -8.100 1.00 85.06 218 PRO A CA 1
ATOM 1702 C C . PRO A 1 218 ? 7.861 -7.446 -6.863 1.00 85.06 218 PRO A C 1
ATOM 1704 O O . PRO A 1 218 ? 9.041 -7.114 -6.747 1.00 85.06 218 PRO A O 1
ATOM 1707 N N . VAL A 1 219 ? 6.958 -7.197 -5.923 1.00 84.44 219 VAL A N 1
ATOM 1708 C CA . VAL A 1 219 ? 7.224 -6.458 -4.687 1.00 84.44 219 VAL A CA 1
ATOM 1709 C C . VAL A 1 219 ? 7.105 -7.402 -3.505 1.00 84.44 219 VAL A C 1
ATOM 1711 O O . VAL A 1 219 ? 6.064 -8.009 -3.301 1.00 84.44 219 VAL A O 1
ATOM 1714 N N . ILE A 1 220 ? 8.139 -7.482 -2.674 1.00 85.06 220 ILE A N 1
ATOM 1715 C CA . ILE A 1 220 ? 8.102 -8.253 -1.430 1.00 85.06 220 ILE A CA 1
ATOM 1716 C C . ILE A 1 220 ? 7.964 -7.289 -0.264 1.00 85.06 220 ILE A C 1
ATOM 1718 O O . ILE A 1 220 ? 8.822 -6.430 -0.063 1.00 85.06 220 ILE A O 1
ATOM 1722 N N . HIS A 1 221 ? 6.905 -7.455 0.528 1.00 86.62 221 HIS A N 1
ATOM 1723 C CA . HIS A 1 221 ? 6.617 -6.582 1.669 1.00 86.62 221 HIS A CA 1
ATOM 1724 C C . HIS A 1 221 ? 7.653 -6.711 2.801 1.00 86.62 221 HIS A C 1
ATOM 1726 O O . HIS A 1 221 ? 8.037 -5.722 3.413 1.00 86.62 221 HIS A O 1
ATOM 1732 N N . ARG A 1 222 ? 8.120 -7.940 3.073 1.00 84.12 222 ARG A N 1
ATOM 1733 C CA . ARG A 1 222 ? 9.084 -8.323 4.134 1.00 84.12 222 ARG A CA 1
ATOM 1734 C C . ARG A 1 222 ? 8.651 -8.098 5.586 1.00 84.12 222 ARG A C 1
ATOM 1736 O O . ARG A 1 222 ? 9.288 -8.654 6.466 1.00 84.12 222 ARG A O 1
ATOM 1743 N N . ASP A 1 223 ? 7.560 -7.378 5.829 1.00 84.38 223 ASP A N 1
ATOM 1744 C CA . ASP A 1 223 ? 7.047 -7.140 7.188 1.00 84.38 223 ASP A CA 1
ATOM 1745 C C . ASP A 1 223 ? 5.545 -7.447 7.332 1.00 84.38 223 ASP A C 1
ATOM 1747 O O . ASP A 1 223 ? 4.749 -6.637 7.800 1.00 84.38 223 ASP A O 1
ATOM 1751 N N . VAL A 1 224 ? 5.108 -8.600 6.816 1.00 85.94 224 VAL A N 1
ATOM 1752 C CA . VAL A 1 224 ? 3.697 -9.011 6.912 1.00 85.94 224 VAL A CA 1
ATOM 1753 C C . VAL A 1 224 ? 3.443 -9.590 8.301 1.00 85.94 224 VAL A C 1
ATOM 1755 O O . VAL A 1 224 ? 3.773 -10.742 8.579 1.00 85.94 224 VAL A O 1
ATOM 1758 N N . MET A 1 225 ? 2.840 -8.788 9.173 1.00 85.81 225 MET A N 1
ATOM 1759 C CA . MET A 1 225 ? 2.418 -9.184 10.517 1.00 85.81 225 MET A CA 1
ATOM 1760 C C . MET A 1 225 ? 1.093 -8.515 10.890 1.00 85.81 225 MET A C 1
ATOM 1762 O O . MET A 1 225 ? 0.699 -7.529 10.275 1.00 85.81 225 MET A O 1
ATOM 1766 N N . SER A 1 226 ? 0.410 -9.008 11.930 1.00 84.12 226 SER A N 1
ATOM 1767 C CA . SER A 1 226 ? -0.915 -8.508 12.345 1.00 84.12 226 SER A CA 1
ATOM 1768 C C . SER A 1 226 ? -0.954 -7.005 12.652 1.00 84.12 226 SER A C 1
ATOM 1770 O O . SER A 1 226 ? -2.002 -6.382 12.528 1.00 84.12 226 SER A O 1
ATOM 1772 N N . ASN A 1 227 ? 0.175 -6.410 13.039 1.00 84.38 227 ASN A N 1
ATOM 1773 C CA . ASN A 1 227 ? 0.269 -4.974 13.319 1.00 84.38 227 ASN A CA 1
ATOM 1774 C C . ASN A 1 227 ? 0.315 -4.116 12.044 1.00 84.38 227 ASN A C 1
ATOM 1776 O O . ASN A 1 227 ? -0.056 -2.946 12.090 1.00 84.38 227 ASN A O 1
ATOM 1780 N N . ASN A 1 228 ? 0.705 -4.717 10.918 1.00 89.88 228 ASN A N 1
ATOM 1781 C CA . ASN A 1 228 ? 0.809 -4.082 9.604 1.00 89.88 228 ASN A CA 1
ATOM 1782 C C . ASN A 1 228 ? -0.382 -4.423 8.694 1.00 89.88 228 ASN A C 1
ATOM 1784 O O . ASN A 1 228 ? -0.401 -4.057 7.523 1.00 89.88 228 ASN A O 1
ATOM 1788 N N . ILE A 1 2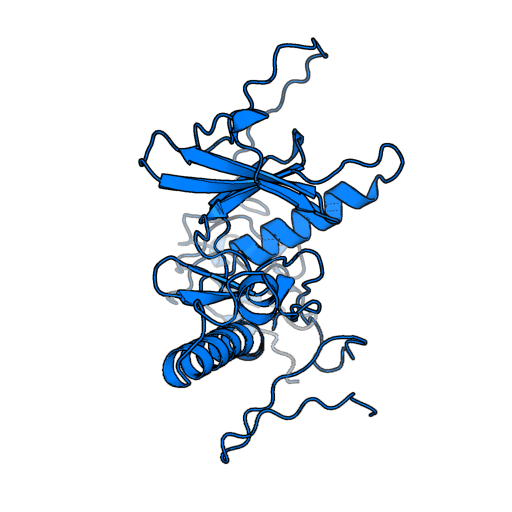29 ? -1.397 -5.109 9.226 1.00 91.25 229 ILE A N 1
ATOM 1789 C CA . ILE A 1 229 ? -2.694 -5.277 8.572 1.00 91.25 229 ILE A CA 1
ATOM 1790 C C . ILE A 1 229 ? -3.669 -4.318 9.244 1.00 91.25 229 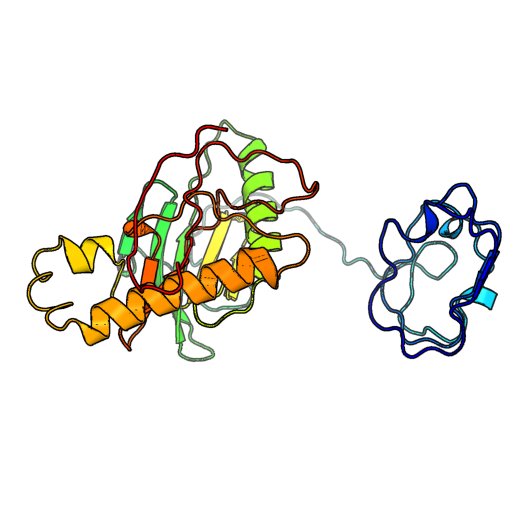ILE A C 1
ATOM 1792 O O . ILE A 1 229 ? -4.043 -4.533 10.395 1.00 91.25 229 ILE A O 1
ATOM 1796 N N . LEU A 1 230 ? -4.057 -3.253 8.548 1.00 93.56 230 LEU A N 1
ATOM 1797 C CA . LEU A 1 230 ? -5.036 -2.282 9.027 1.00 93.56 230 LEU A CA 1
ATOM 1798 C C . LEU A 1 230 ? -6.443 -2.631 8.540 1.00 93.56 230 LEU A C 1
ATOM 1800 O O . LEU A 1 230 ? -6.605 -3.284 7.510 1.00 93.56 230 LEU A O 1
ATOM 1804 N N . LEU A 1 231 ? -7.449 -2.192 9.291 1.00 90.50 231 LEU A N 1
ATOM 1805 C CA . LEU A 1 231 ? -8.856 -2.467 9.023 1.00 90.50 231 LEU A CA 1
ATOM 1806 C C . LEU A 1 231 ? -9.593 -1.162 8.703 1.00 90.50 231 LEU A C 1
ATOM 1808 O O . LEU A 1 231 ? -9.577 -0.208 9.495 1.00 90.50 231 LEU A O 1
ATOM 1812 N N . ASP A 1 232 ? -10.239 -1.118 7.538 1.00 89.69 232 ASP A N 1
ATOM 1813 C CA . ASP A 1 232 ? -11.073 0.023 7.159 1.00 89.69 232 ASP A CA 1
ATOM 1814 C C . ASP A 1 232 ? -12.447 -0.010 7.852 1.00 89.69 232 ASP A C 1
ATOM 1816 O O . ASP A 1 232 ? -12.684 -0.843 8.729 1.00 89.69 232 ASP A O 1
ATOM 1820 N N . SER A 1 233 ? -13.344 0.927 7.521 1.00 89.56 233 SER A N 1
ATOM 1821 C CA . SER A 1 233 ? -14.668 1.039 8.156 1.00 89.56 233 SER A CA 1
ATOM 1822 C C . SER A 1 233 ? -15.527 -0.215 8.027 1.00 89.56 233 SER A C 1
ATOM 1824 O O . SER A 1 233 ? -16.334 -0.467 8.921 1.00 89.56 233 SER A O 1
ATOM 1826 N N . ASP A 1 234 ? -15.321 -0.997 6.968 1.00 87.94 234 ASP A N 1
ATOM 1827 C CA . ASP A 1 234 ? -16.090 -2.202 6.661 1.00 87.94 234 ASP A CA 1
ATOM 1828 C C . ASP A 1 234 ? -15.394 -3.474 7.177 1.00 87.94 234 ASP A C 1
ATOM 1830 O O . ASP A 1 234 ? -15.813 -4.584 6.862 1.00 87.94 234 ASP A O 1
ATOM 1834 N N . PHE A 1 235 ? -14.345 -3.316 7.999 1.00 87.00 235 PHE A N 1
ATOM 1835 C CA . PHE A 1 235 ? -13.473 -4.395 8.479 1.00 87.00 235 PHE A CA 1
ATOM 1836 C C . PHE A 1 235 ? -12.718 -5.127 7.359 1.00 87.00 235 PHE A C 1
ATOM 1838 O O . PHE A 1 235 ? -12.224 -6.240 7.555 1.00 87.00 235 PHE A O 1
ATOM 1845 N N . GLU A 1 236 ? -12.545 -4.484 6.205 1.00 88.94 236 GLU A N 1
ATOM 1846 C CA . GLU A 1 236 ? -11.729 -5.023 5.126 1.00 88.94 236 GLU A CA 1
ATOM 1847 C C . GLU A 1 236 ? -10.241 -4.786 5.411 1.00 88.94 236 GLU A C 1
ATOM 1849 O O . GLU A 1 236 ? -9.818 -3.723 5.878 1.00 88.94 236 GLU A O 1
ATOM 1854 N N . ALA A 1 237 ? -9.429 -5.804 5.124 1.00 91.75 237 ALA A N 1
ATOM 1855 C CA . ALA A 1 237 ? -8.005 -5.792 5.421 1.00 91.75 237 ALA A CA 1
ATOM 1856 C C . ALA A 1 237 ? -7.200 -5.007 4.382 1.00 91.75 237 ALA A C 1
ATOM 1858 O O . ALA A 1 237 ? -7.354 -5.209 3.172 1.00 91.75 237 ALA A O 1
ATOM 1859 N N . ARG A 1 238 ? -6.268 -4.177 4.856 1.00 95.94 238 ARG A N 1
ATOM 1860 C CA . ARG A 1 238 ? -5.291 -3.471 4.025 1.00 95.94 238 ARG A CA 1
ATOM 1861 C C . ARG A 1 238 ? -3.886 -3.610 4.580 1.00 95.94 238 ARG A C 1
ATOM 1863 O O . ARG A 1 238 ? -3.634 -3.333 5.750 1.00 95.94 238 ARG A O 1
ATOM 1870 N N . ILE A 1 239 ? -2.965 -4.009 3.716 1.00 95.00 239 ILE A N 1
ATOM 1871 C CA . ILE A 1 239 ? -1.547 -4.135 4.043 1.00 95.00 239 ILE A CA 1
ATOM 1872 C C . ILE A 1 239 ? -0.938 -2.732 4.140 1.00 95.00 239 ILE A C 1
ATOM 1874 O O . ILE A 1 239 ? -1.168 -1.893 3.264 1.00 95.00 239 ILE A O 1
ATOM 1878 N N . ALA A 1 240 ? -0.181 -2.482 5.203 1.00 91.88 240 ALA A N 1
ATOM 1879 C CA . ALA A 1 240 ? 0.441 -1.209 5.538 1.00 91.88 240 ALA A CA 1
ATOM 1880 C C . ALA A 1 240 ? 1.919 -1.388 5.923 1.00 91.88 240 ALA A C 1
ATOM 1882 O O . ALA A 1 240 ? 2.370 -2.497 6.165 1.00 91.88 240 ALA A O 1
ATOM 1883 N N . ASP A 1 241 ? 2.626 -0.263 6.056 1.00 87.56 241 ASP A N 1
ATOM 1884 C CA . ASP A 1 241 ? 4.044 -0.169 6.442 1.00 87.56 241 ASP A CA 1
ATOM 1885 C C . ASP A 1 241 ? 5.014 -0.866 5.470 1.00 87.56 241 ASP A C 1
ATOM 1887 O O . ASP A 1 241 ? 5.546 -1.947 5.710 1.00 87.56 241 ASP A O 1
ATOM 1891 N N . PHE A 1 242 ? 5.275 -0.185 4.353 1.00 88.81 242 PHE A N 1
ATOM 1892 C CA . PHE A 1 242 ? 6.139 -0.668 3.278 1.00 88.81 242 PHE A CA 1
ATOM 1893 C C . PHE A 1 242 ? 7.596 -0.212 3.449 1.00 88.81 242 PHE A C 1
ATOM 1895 O O . PHE A 1 242 ? 8.381 -0.331 2.510 1.00 88.81 242 PHE A O 1
ATOM 1902 N N . GLY A 1 243 ? 8.001 0.271 4.629 1.00 81.25 243 GLY A N 1
ATOM 1903 C CA . GLY A 1 243 ? 9.368 0.756 4.867 1.00 81.25 243 GLY A CA 1
ATOM 1904 C C . GLY A 1 243 ? 10.439 -0.316 4.637 1.00 81.25 243 GLY A C 1
ATOM 1905 O O . GLY A 1 243 ? 11.548 -0.027 4.185 1.00 81.25 243 GLY A O 1
ATOM 1906 N N . LEU A 1 244 ? 10.085 -1.585 4.864 1.00 80.69 244 LEU A N 1
ATOM 1907 C CA . LEU A 1 244 ? 10.927 -2.727 4.527 1.00 80.69 244 LEU A CA 1
ATOM 1908 C C . LEU A 1 244 ? 10.611 -3.320 3.156 1.00 80.69 244 LEU A C 1
ATOM 1910 O O . LEU A 1 244 ? 11.311 -4.234 2.750 1.00 80.69 244 LEU A O 1
ATOM 1914 N N . ALA A 1 245 ? 9.635 -2.849 2.394 1.00 85.38 245 ALA A N 1
ATOM 1915 C CA . ALA A 1 245 ? 9.323 -3.463 1.112 1.00 85.38 245 ALA A CA 1
ATOM 1916 C C . ALA A 1 245 ? 10.413 -3.184 0.060 1.00 85.38 245 ALA A C 1
ATOM 1918 O O . ALA A 1 245 ? 11.087 -2.148 0.083 1.00 85.38 245 ALA A O 1
ATOM 1919 N N . ARG A 1 246 ? 10.622 -4.135 -0.856 1.00 83.44 246 ARG A N 1
ATOM 1920 C CA . ARG A 1 246 ? 11.585 -4.024 -1.965 1.00 83.44 246 ARG A CA 1
ATOM 1921 C C . ARG A 1 246 ? 11.045 -4.713 -3.213 1.00 83.44 246 ARG A C 1
ATOM 1923 O O . ARG A 1 246 ? 10.327 -5.707 -3.119 1.00 83.44 246 ARG A O 1
ATOM 1930 N N . THR A 1 247 ? 11.408 -4.190 -4.376 1.00 82.12 247 THR A N 1
ATOM 1931 C CA . THR A 1 247 ? 11.185 -4.857 -5.659 1.00 82.12 247 THR A CA 1
ATOM 1932 C C . THR A 1 247 ? 12.227 -5.953 -5.872 1.00 82.12 247 THR A C 1
ATOM 1934 O O . THR A 1 247 ? 13.401 -5.758 -5.569 1.00 82.12 247 THR A O 1
ATOM 1937 N N . MET A 1 248 ? 11.814 -7.097 -6.414 1.00 69.12 248 MET A N 1
ATOM 1938 C CA . MET A 1 248 ? 12.723 -8.159 -6.840 1.00 69.12 248 MET A CA 1
ATOM 1939 C C . MET A 1 248 ? 13.211 -7.885 -8.255 1.00 69.12 248 MET A C 1
ATOM 1941 O O . MET A 1 248 ? 12.452 -7.991 -9.219 1.00 69.12 248 MET A O 1
ATOM 1945 N N . LEU A 1 249 ? 14.489 -7.537 -8.385 1.00 66.44 249 LEU A N 1
ATOM 1946 C CA . LEU A 1 249 ? 15.100 -7.245 -9.683 1.00 66.44 249 LEU A CA 1
ATOM 1947 C C . LEU A 1 249 ? 15.577 -8.524 -10.388 1.00 66.44 249 LEU A C 1
ATOM 1949 O O . LEU A 1 249 ? 15.624 -8.565 -11.618 1.00 66.44 249 LEU A O 1
ATOM 1953 N N . HIS A 1 250 ? 15.852 -9.593 -9.631 1.00 55.75 250 HIS A N 1
ATOM 1954 C CA . HIS A 1 250 ? 16.276 -10.892 -10.158 1.00 55.75 250 HIS A CA 1
ATOM 1955 C C . HIS A 1 250 ? 15.424 -12.041 -9.603 1.00 55.75 250 HIS A C 1
ATOM 1957 O O . HIS A 1 250 ? 15.145 -12.104 -8.409 1.00 55.75 250 HIS A O 1
ATOM 1963 N N . LYS A 1 251 ? 15.092 -13.025 -10.456 1.00 47.34 251 LYS A N 1
ATOM 1964 C CA . LYS A 1 251 ? 14.305 -14.229 -10.095 1.00 47.34 251 LYS A CA 1
ATOM 1965 C C . LYS A 1 251 ? 14.918 -15.103 -8.979 1.00 47.34 251 LYS A C 1
ATOM 1967 O O . LYS A 1 251 ? 14.224 -15.978 -8.476 1.00 47.34 251 LYS A O 1
ATOM 1972 N N . ASN A 1 252 ? 16.177 -14.868 -8.595 1.00 43.97 252 ASN A N 1
ATOM 1973 C CA . ASN A 1 252 ? 16.930 -15.674 -7.624 1.00 43.97 252 ASN A CA 1
ATOM 1974 C C . ASN A 1 252 ? 17.306 -14.903 -6.343 1.00 43.97 252 ASN A C 1
ATOM 1976 O O . ASN A 1 252 ? 18.176 -15.347 -5.595 1.00 43.97 252 ASN A O 1
ATOM 1980 N N . GLU A 1 253 ? 16.697 -13.746 -6.080 1.00 46.03 253 GLU A N 1
ATOM 1981 C CA . GLU A 1 253 ? 16.895 -13.046 -4.808 1.00 46.03 253 GLU A CA 1
ATOM 1982 C C . GLU A 1 253 ? 16.186 -13.812 -3.679 1.00 46.03 253 GLU A C 1
ATOM 1984 O O . GLU A 1 253 ? 14.967 -13.771 -3.530 1.00 46.03 253 GLU A O 1
ATOM 1989 N N . THR A 1 254 ? 16.951 -14.545 -2.867 1.00 45.00 254 THR A N 1
ATOM 1990 C CA . THR A 1 254 ? 16.443 -15.160 -1.637 1.00 45.00 254 THR A CA 1
ATOM 1991 C C . THR A 1 254 ? 16.219 -14.080 -0.587 1.00 45.00 254 THR A C 1
ATOM 1993 O O . THR A 1 254 ? 17.173 -13.498 -0.066 1.00 45.00 254 THR A O 1
ATOM 1996 N N . VAL A 1 255 ? 14.961 -13.822 -0.245 1.00 43.50 255 VAL A N 1
ATOM 1997 C CA . VAL A 1 255 ? 14.621 -12.914 0.850 1.00 43.50 255 VAL A CA 1
ATOM 1998 C C . VAL A 1 255 ? 14.620 -13.701 2.153 1.00 43.50 255 VAL A C 1
ATOM 2000 O O . VAL A 1 255 ? 13.684 -14.438 2.452 1.00 43.50 255 VAL A O 1
ATOM 2003 N N . ASN A 1 256 ? 15.672 -13.525 2.950 1.00 37.56 256 ASN A N 1
ATOM 2004 C CA . ASN A 1 256 ? 15.632 -13.908 4.356 1.00 37.56 256 ASN A CA 1
ATOM 2005 C C . ASN A 1 256 ? 14.603 -13.016 5.074 1.00 37.56 256 ASN A C 1
ATOM 2007 O O . ASN A 1 256 ? 14.779 -11.800 5.126 1.00 37.56 256 ASN A O 1
ATOM 2011 N N . GLY A 1 257 ? 13.541 -13.623 5.617 1.00 37.09 257 GLY A N 1
ATOM 2012 C CA . GLY A 1 257 ? 12.646 -12.973 6.585 1.00 37.09 257 GLY A CA 1
ATOM 2013 C C . GLY A 1 257 ? 11.209 -12.643 6.152 1.00 37.09 257 GLY A C 1
ATOM 2014 O O . GLY A 1 257 ? 10.542 -11.936 6.893 1.00 37.09 257 GLY A O 1
ATOM 2015 N N . GLY A 1 258 ? 10.691 -13.137 5.021 1.00 36.28 258 GLY A N 1
ATOM 2016 C CA . GLY A 1 258 ? 9.308 -12.854 4.593 1.00 36.28 258 GLY A CA 1
ATOM 2017 C C . GLY A 1 258 ? 8.461 -14.112 4.405 1.00 36.28 258 GLY A C 1
ATOM 2018 O O . GLY A 1 258 ? 8.778 -14.942 3.559 1.00 36.28 258 GLY A O 1
ATOM 2019 N N . TRP A 1 259 ? 7.379 -14.249 5.174 1.00 38.22 259 TRP A N 1
ATOM 2020 C CA . TRP A 1 259 ? 6.379 -15.309 5.021 1.00 38.22 259 TRP A CA 1
ATOM 2021 C C . TRP A 1 259 ? 5.730 -15.241 3.626 1.00 38.22 259 TRP A C 1
ATOM 2023 O O . TRP A 1 259 ? 5.087 -14.247 3.296 1.00 38.22 259 TRP A O 1
ATOM 2033 N N . ILE A 1 260 ? 5.879 -16.286 2.806 1.00 38.91 260 ILE A N 1
ATOM 2034 C CA . ILE A 1 260 ? 5.113 -16.445 1.559 1.00 38.91 260 ILE A CA 1
ATOM 2035 C C . ILE A 1 260 ? 3.819 -17.180 1.909 1.00 38.91 260 ILE A C 1
ATOM 2037 O O . ILE A 1 260 ? 3.861 -18.311 2.395 1.00 38.91 260 ILE A O 1
ATOM 2041 N N . ILE A 1 261 ? 2.672 -16.545 1.667 1.00 38.94 261 ILE A N 1
ATOM 2042 C CA . ILE A 1 261 ? 1.371 -17.214 1.746 1.00 38.94 261 ILE A CA 1
ATOM 2043 C C . ILE A 1 261 ? 1.263 -18.163 0.549 1.00 38.94 261 ILE A C 1
ATOM 2045 O O . ILE A 1 261 ? 1.203 -17.713 -0.591 1.00 38.94 261 ILE A O 1
ATOM 2049 N N . TRP A 1 262 ? 1.218 -19.470 0.803 1.00 33.22 262 TRP A N 1
ATOM 2050 C CA . TRP A 1 262 ? 0.647 -20.428 -0.142 1.00 33.22 262 TRP A CA 1
ATOM 2051 C C . TRP A 1 262 ? -0.817 -20.644 0.240 1.00 33.22 262 TRP A C 1
ATOM 2053 O O . TRP A 1 262 ? -1.093 -21.203 1.303 1.00 33.22 262 TRP A O 1
ATOM 2063 N N . ILE A 1 263 ? -1.761 -20.250 -0.619 1.00 33.00 263 ILE A N 1
ATOM 2064 C CA . ILE A 1 263 ? -3.101 -20.842 -0.573 1.00 33.00 263 ILE A CA 1
ATOM 2065 C C . ILE A 1 263 ? -3.003 -22.199 -1.265 1.00 33.00 263 ILE A C 1
ATOM 2067 O O . ILE A 1 263 ? -2.942 -22.292 -2.489 1.00 33.00 263 ILE A O 1
ATOM 2071 N N . HIS A 1 264 ? -2.982 -23.273 -0.476 1.00 32.22 264 HIS A N 1
ATOM 2072 C CA . HIS A 1 264 ? -3.323 -24.585 -1.011 1.00 32.22 264 HIS A CA 1
ATOM 2073 C C . HIS A 1 264 ? -4.820 -24.624 -1.331 1.00 32.22 264 HIS A C 1
ATOM 2075 O O . HIS A 1 264 ? -5.643 -24.070 -0.599 1.00 32.22 264 HIS A O 1
ATOM 2081 N N . SER A 1 265 ? -5.177 -25.370 -2.376 1.00 29.53 265 SER A N 1
ATOM 2082 C CA . SER A 1 265 ? -6.545 -25.639 -2.848 1.00 29.53 265 SER A CA 1
ATOM 2083 C C . SER A 1 265 ? -7.486 -26.297 -1.816 1.00 29.53 265 SER A C 1
ATOM 2085 O O . SER A 1 265 ? -8.591 -26.702 -2.163 1.00 29.53 265 SER A O 1
ATOM 2087 N N . THR A 1 266 ? -7.064 -26.423 -0.556 1.00 31.98 266 THR A N 1
ATOM 2088 C CA . THR A 1 266 ? -7.781 -27.050 0.562 1.00 31.98 266 THR A CA 1
ATOM 2089 C C . THR A 1 266 ? -8.162 -26.075 1.686 1.00 31.98 266 THR A C 1
ATOM 2091 O O . THR A 1 266 ? -8.766 -26.502 2.665 1.00 31.98 266 THR A O 1
ATOM 2094 N N . GLY A 1 267 ? -7.849 -24.776 1.574 1.00 32.19 267 GLY A N 1
ATOM 2095 C CA . GLY A 1 267 ? -8.331 -23.751 2.516 1.00 32.19 267 GLY A CA 1
ATOM 2096 C C . GLY A 1 267 ? -7.676 -23.746 3.908 1.00 32.19 267 GLY A C 1
ATOM 2097 O O . GLY A 1 267 ? -8.189 -23.102 4.819 1.00 32.19 267 GLY A O 1
ATOM 2098 N N . LEU A 1 268 ? -6.545 -24.435 4.094 1.00 28.38 268 LEU A N 1
ATOM 2099 C CA . LEU A 1 268 ? -5.746 -24.394 5.326 1.00 28.38 268 LEU A CA 1
ATOM 2100 C C . LEU A 1 268 ? -4.589 -23.393 5.191 1.00 28.38 268 LEU A C 1
ATOM 2102 O O . LEU A 1 268 ? -3.718 -23.560 4.340 1.00 28.38 268 LEU A O 1
ATOM 2106 N N . VAL A 1 269 ? -4.558 -22.381 6.065 1.00 36.12 269 VAL A N 1
ATOM 2107 C CA . VAL A 1 269 ? -3.411 -21.473 6.233 1.00 36.12 269 VAL A CA 1
ATOM 2108 C C . VAL A 1 269 ? -2.405 -22.159 7.154 1.00 36.12 269 VAL A C 1
ATOM 2110 O O . VAL A 1 269 ? -2.674 -22.314 8.345 1.00 36.12 269 VAL A O 1
ATOM 2113 N N . SER A 1 270 ? -1.258 -22.587 6.625 1.00 32.47 270 SER A N 1
ATOM 2114 C CA . SER A 1 270 ? -0.154 -23.093 7.448 1.00 32.47 270 SER A CA 1
ATOM 2115 C C . SER A 1 270 ? 1.067 -22.189 7.328 1.00 32.47 270 SER A C 1
ATOM 2117 O O . SER A 1 270 ? 1.487 -21.829 6.231 1.00 32.47 270 SER A O 1
ATOM 2119 N N . PHE A 1 271 ? 1.646 -21.851 8.478 1.00 42.59 271 PHE A N 1
ATOM 2120 C CA . PHE A 1 271 ? 2.863 -21.060 8.620 1.00 42.59 271 PHE A CA 1
ATOM 2121 C C . PHE A 1 271 ? 4.052 -22.019 8.702 1.00 42.59 271 PHE A C 1
ATOM 2123 O O . PHE A 1 271 ? 4.102 -22.847 9.611 1.00 42.59 271 PHE A O 1
ATOM 2130 N N . ALA A 1 272 ? 5.009 -21.936 7.780 1.00 30.19 272 ALA A N 1
ATOM 2131 C CA . ALA A 1 272 ? 6.246 -22.709 7.875 1.00 30.19 272 ALA A CA 1
ATOM 2132 C C . ALA A 1 272 ? 7.469 -21.840 7.533 1.00 30.19 272 ALA A C 1
ATOM 2134 O O . ALA A 1 272 ? 7.401 -21.043 6.596 1.00 30.19 272 ALA A O 1
ATOM 2135 N N . PRO A 1 273 ? 8.588 -21.979 8.272 1.00 27.22 273 PRO A N 1
ATOM 2136 C CA . PRO A 1 273 ? 9.846 -21.330 7.931 1.00 27.22 273 PRO A CA 1
ATOM 2137 C C . PRO A 1 273 ? 10.445 -21.978 6.676 1.00 27.22 273 PRO A C 1
ATOM 2139 O O . PRO A 1 273 ? 10.543 -23.202 6.588 1.00 27.22 273 PRO A O 1
ATOM 2142 N N . VAL A 1 274 ? 10.878 -21.164 5.712 1.00 35.31 274 VAL A N 1
ATOM 2143 C CA . VAL A 1 274 ? 11.572 -21.657 4.515 1.00 35.31 274 VAL A CA 1
ATOM 2144 C C . VAL A 1 274 ? 13.018 -21.999 4.889 1.00 35.31 274 VAL A C 1
ATOM 2146 O O . VAL A 1 274 ? 13.822 -21.111 5.161 1.00 35.31 274 VAL A O 1
ATOM 2149 N N . ARG A 1 275 ? 13.358 -23.291 4.891 1.00 25.20 275 ARG A N 1
ATOM 2150 C CA . ARG A 1 275 ? 14.709 -23.748 4.539 1.00 25.20 275 ARG A CA 1
ATOM 2151 C C . ARG A 1 275 ? 14.664 -24.177 3.074 1.00 25.20 275 ARG A C 1
ATOM 2153 O O . ARG A 1 275 ? 13.848 -25.033 2.738 1.00 25.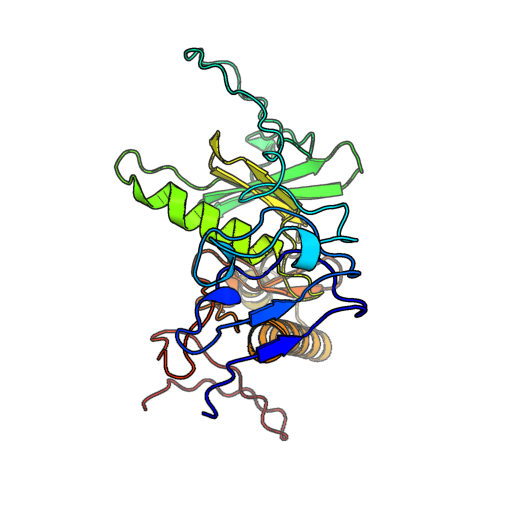20 275 ARG A O 1
ATOM 2160 N N . LEU A 1 276 ? 15.511 -23.566 2.246 1.00 31.47 276 LEU A N 1
ATOM 2161 C CA . LEU A 1 276 ? 15.968 -24.143 0.979 1.00 31.47 276 LEU A CA 1
ATOM 2162 C C . LEU A 1 276 ? 17.247 -24.935 1.254 1.00 31.47 276 LEU A C 1
ATOM 2164 O O . LEU A 1 276 ? 18.073 -24.423 2.047 1.00 31.47 276 LEU A O 1
#

pLDDT: mean 72.82, std 19.2, range [25.2, 96.81]

Secondary structure (DSSP, 8-state):
-----EEE-TTS--EEPPPTTTT--TT--EEE--SSEEEEEPP-SGGGGS--GGGGTT-TEEESTTSPPPPPPP--------------BTTB-----GGGEEEE-SSEEEEEEEEETTEEEEEEEEE---TT-TTHHHHHHHHHHHHHH---TTBPPEEEEEGGGTEEEEE--TT-BHHHHHHSTTHHHHS-SHHHHHHHHHHHHHHHHIIIIISSS-EE-S--SGGGEEE-TT--EEE---TT-EE--STT---TT-------TT----------